Protein AF-A0A0R3SZ78-F1 (afdb_monomer_lite)

InterPro domains:
  IPR009348 Nitrogen permease regulator 2-like [PF06218] (15-70)
  IPR009348 Nitrogen permease regulator 2-like [PTHR12991] (2-163)

Structure (mmCIF, N/CA/C/O backbone):
data_AF-A0A0R3SZ78-F1
#
_entry.id   AF-A0A0R3SZ78-F1
#
loop_
_atom_site.group_PDB
_atom_site.id
_atom_site.type_symbol
_atom_site.label_atom_id
_atom_site.label_alt_id
_atom_site.label_comp_id
_atom_site.label_asym_id
_atom_site.label_entity_id
_atom_site.label_seq_id
_atom_site.pdbx_PDB_ins_code
_atom_site.Cartn_x
_atom_site.Cartn_y
_atom_site.Cartn_z
_atom_site.occupancy
_atom_site.B_iso_or_equiv
_atom_site.auth_seq_id
_atom_site.auth_comp_id
_atom_site.auth_asym_id
_atom_site.auth_atom_id
_atom_site.pdbx_PDB_model_num
ATOM 1 N N . MET A 1 1 ? -12.886 -4.868 1.479 1.00 63.88 1 MET A N 1
ATOM 2 C CA . MET A 1 1 ? -11.490 -4.681 1.045 1.00 63.88 1 MET A CA 1
ATOM 3 C C . MET A 1 1 ? -11.452 -3.363 0.303 1.00 63.88 1 MET A C 1
ATOM 5 O O . MET A 1 1 ? -12.389 -3.110 -0.442 1.00 63.88 1 MET A O 1
ATOM 9 N N . ILE A 1 2 ? -10.493 -2.496 0.608 1.00 70.00 2 ILE A N 1
ATOM 10 C CA . ILE A 1 2 ? -10.268 -1.265 -0.153 1.00 70.00 2 ILE A CA 1
ATOM 11 C C . ILE A 1 2 ? -8.983 -1.517 -0.926 1.00 70.00 2 ILE A C 1
ATOM 13 O O . ILE A 1 2 ? -7.948 -1.760 -0.311 1.00 70.00 2 ILE A O 1
ATOM 17 N N . ASP A 1 3 ? -9.072 -1.512 -2.245 1.00 78.12 3 ASP A N 1
ATOM 18 C CA . ASP A 1 3 ? -7.960 -1.695 -3.162 1.00 78.12 3 ASP A CA 1
ATOM 19 C C . ASP A 1 3 ? -7.851 -0.460 -4.063 1.00 78.12 3 ASP A C 1
ATOM 21 O O . ASP A 1 3 ? -8.842 0.050 -4.580 1.00 78.12 3 ASP A O 1
ATOM 25 N N . CYS A 1 4 ? -6.640 0.077 -4.176 1.00 83.50 4 CYS A N 1
ATOM 26 C CA . CYS A 1 4 ? -6.331 1.267 -4.959 1.00 83.50 4 CYS A CA 1
ATOM 27 C C . CYS A 1 4 ? -4.978 1.043 -5.631 1.00 83.50 4 CYS A C 1
ATOM 29 O O . CYS A 1 4 ? -4.050 0.554 -4.983 1.00 83.50 4 CYS A O 1
ATOM 31 N N . GLN A 1 5 ? -4.868 1.389 -6.910 1.00 86.25 5 GLN A N 1
ATOM 32 C CA . GLN A 1 5 ? -3.594 1.423 -7.622 1.00 86.25 5 GLN A CA 1
ATOM 33 C C . GLN A 1 5 ? -3.370 2.820 -8.184 1.00 86.25 5 GLN A C 1
ATOM 35 O O . GLN A 1 5 ? -4.317 3.494 -8.572 1.00 86.25 5 GLN A O 1
ATOM 40 N N . TYR A 1 6 ? -2.112 3.243 -8.222 1.00 86.94 6 TYR A N 1
ATOM 41 C CA . TYR A 1 6 ? -1.695 4.434 -8.943 1.00 86.94 6 TYR A CA 1
ATOM 42 C C . TYR A 1 6 ? -0.359 4.148 -9.647 1.00 86.94 6 TYR A C 1
ATOM 44 O O . TYR A 1 6 ? 0.542 3.601 -9.005 1.00 86.94 6 TYR A O 1
ATOM 52 N N . PRO A 1 7 ? -0.186 4.537 -10.922 1.00 85.69 7 PRO A N 1
ATOM 53 C CA . PRO A 1 7 ? -1.218 5.044 -11.830 1.00 85.69 7 PRO A CA 1
ATOM 54 C C . PRO A 1 7 ? -2.328 4.017 -12.093 1.00 85.69 7 PRO A C 1
ATOM 56 O O . PRO A 1 7 ? -2.106 2.807 -11.994 1.00 85.69 7 PRO A O 1
ATOM 59 N N . ASP A 1 8 ? -3.521 4.497 -12.441 1.00 80.81 8 ASP A N 1
ATOM 60 C CA . ASP A 1 8 ? -4.637 3.614 -12.776 1.00 80.81 8 ASP A CA 1
ATOM 61 C C . ASP A 1 8 ? -4.294 2.716 -13.971 1.00 80.81 8 ASP A C 1
ATOM 63 O O . ASP A 1 8 ? -3.760 3.165 -14.986 1.00 80.81 8 ASP A O 1
ATOM 67 N N . GLY A 1 9 ? -4.606 1.424 -13.850 1.00 82.25 9 GLY A N 1
ATOM 68 C CA . GLY A 1 9 ? -4.401 0.453 -14.924 1.00 82.25 9 GLY A CA 1
ATOM 69 C C . GLY A 1 9 ? -2.939 0.095 -15.205 1.00 82.25 9 GLY A C 1
ATOM 70 O O . GLY A 1 9 ? -2.675 -0.529 -16.232 1.00 82.25 9 GLY A O 1
ATOM 71 N N . PHE A 1 10 ? -1.993 0.442 -14.319 1.00 82.38 10 PHE A N 1
ATOM 72 C CA . PHE A 1 10 ? -0.598 0.001 -14.454 1.00 82.38 10 PHE A CA 1
ATOM 73 C C . PHE A 1 10 ? -0.495 -1.528 -14.545 1.00 82.38 10 PHE A C 1
ATOM 75 O O . PHE A 1 10 ? 0.252 -2.057 -15.373 1.00 82.38 10 PHE A O 1
ATOM 82 N N . ILE A 1 11 ? -1.298 -2.220 -13.730 1.00 82.69 11 ILE A N 1
ATOM 83 C CA . ILE A 1 11 ? -1.654 -3.624 -13.922 1.00 82.69 11 ILE A CA 1
ATOM 84 C C . ILE A 1 11 ? -3.140 -3.709 -14.291 1.00 82.69 11 ILE A C 1
ATOM 86 O O . ILE A 1 11 ? -3.970 -2.931 -13.809 1.00 82.69 11 ILE A O 1
ATOM 90 N N . SER A 1 12 ? -3.484 -4.684 -15.141 1.00 85.31 12 SER A N 1
ATOM 91 C CA . SER A 1 12 ? -4.874 -4.964 -15.506 1.00 85.31 12 SER A CA 1
ATOM 92 C C . SER A 1 12 ? -5.739 -5.191 -14.262 1.00 85.31 12 SER A C 1
ATOM 94 O O . SER A 1 12 ? -5.300 -5.772 -13.271 1.00 85.31 12 SER A O 1
ATOM 96 N N . THR A 1 13 ? -7.000 -4.762 -14.307 1.00 84.94 13 THR A N 1
ATOM 97 C CA . THR A 1 13 ? -7.929 -4.902 -13.172 1.00 84.94 13 THR A CA 1
ATOM 98 C C . THR A 1 13 ? -8.065 -6.351 -12.691 1.00 84.94 13 THR A C 1
ATOM 100 O O . THR A 1 13 ? -8.250 -6.588 -11.501 1.00 84.94 13 THR A O 1
ATOM 103 N N . GLU A 1 14 ? -7.963 -7.321 -13.600 1.00 86.75 14 GLU A N 1
ATOM 104 C CA . GLU A 1 14 ? -7.988 -8.749 -13.276 1.00 86.75 14 GLU A CA 1
ATOM 105 C C . GLU A 1 14 ? -6.756 -9.174 -12.468 1.00 86.75 14 GLU A C 1
ATOM 107 O O . GLU A 1 14 ? -6.897 -9.677 -11.352 1.00 86.75 14 GLU A O 1
ATOM 112 N N . ASN A 1 15 ? -5.553 -8.891 -12.975 1.00 85.31 15 ASN A N 1
ATOM 113 C CA . ASN A 1 15 ? -4.308 -9.224 -12.285 1.00 85.31 15 ASN A CA 1
ATOM 114 C C . ASN A 1 15 ? -4.202 -8.475 -10.951 1.00 85.31 15 ASN A C 1
ATOM 116 O O . ASN A 1 15 ? -3.792 -9.056 -9.952 1.00 85.31 15 ASN A O 1
ATOM 120 N N . PHE A 1 16 ? -4.635 -7.213 -10.898 1.00 84.25 16 PHE A N 1
ATOM 121 C CA . PHE A 1 16 ? -4.645 -6.420 -9.670 1.00 84.25 16 PHE A CA 1
ATOM 122 C C . PHE A 1 16 ? -5.524 -7.046 -8.578 1.00 84.25 16 PHE A C 1
ATOM 124 O O . PHE A 1 16 ? -5.126 -7.080 -7.415 1.00 84.25 16 PHE A O 1
ATOM 131 N N . LYS A 1 17 ? -6.687 -7.607 -8.937 1.00 83.94 17 LYS A N 1
ATOM 132 C CA . LYS A 1 17 ? -7.536 -8.346 -7.989 1.00 83.94 17 LYS A CA 1
ATOM 133 C C . LYS A 1 17 ? -6.864 -9.622 -7.484 1.00 83.94 17 LYS A C 1
ATOM 135 O O . LYS A 1 17 ? -6.911 -9.895 -6.290 1.00 83.94 17 LYS A O 1
ATOM 140 N N . LEU A 1 18 ? -6.227 -10.396 -8.363 1.00 84.12 18 LEU A N 1
ATOM 141 C CA . LEU A 1 18 ? -5.509 -11.615 -7.964 1.00 84.12 18 LEU A CA 1
ATOM 142 C C . LEU A 1 18 ? -4.363 -11.296 -6.997 1.00 84.12 18 LEU A C 1
ATOM 144 O O . LEU A 1 18 ? -4.225 -11.921 -5.946 1.00 84.12 18 LEU A O 1
ATOM 148 N N . ILE A 1 19 ? -3.593 -10.265 -7.334 1.00 80.88 19 ILE A N 1
ATOM 149 C CA . ILE A 1 19 ? -2.491 -9.742 -6.538 1.00 80.88 19 ILE A CA 1
ATOM 150 C C . ILE A 1 19 ? -3.002 -9.241 -5.175 1.00 80.88 19 ILE A C 1
ATOM 152 O O . ILE A 1 19 ? -2.503 -9.675 -4.141 1.00 80.88 19 ILE A O 1
ATOM 156 N N . SER A 1 20 ? -4.041 -8.402 -5.121 1.00 78.31 20 SER A N 1
ATOM 157 C CA . SER A 1 20 ? -4.551 -7.866 -3.847 1.00 78.31 20 SER A CA 1
ATOM 158 C C . SER A 1 20 ? -5.045 -8.954 -2.886 1.00 78.31 20 SER A C 1
ATOM 160 O O . SER A 1 20 ? -4.848 -8.838 -1.676 1.00 78.31 20 SER A O 1
ATOM 162 N N . HIS A 1 21 ? -5.592 -10.057 -3.405 1.00 75.12 21 HIS A N 1
ATOM 163 C CA . HIS A 1 21 ? -5.942 -11.228 -2.600 1.00 75.12 21 HIS A CA 1
ATOM 164 C C . HIS A 1 21 ? -4.728 -11.997 -2.058 1.00 75.12 21 HIS A C 1
ATOM 166 O O . HIS A 1 21 ? -4.816 -12.561 -0.969 1.00 75.12 21 HIS A O 1
ATOM 172 N N . ALA A 1 22 ? -3.611 -12.020 -2.787 1.00 70.38 22 ALA A N 1
ATOM 173 C CA . ALA A 1 22 ? -2.387 -12.708 -2.375 1.00 70.38 22 ALA A CA 1
ATOM 174 C C . ALA A 1 22 ? -1.560 -11.906 -1.353 1.00 70.38 22 ALA A C 1
ATOM 176 O O . ALA A 1 22 ? -0.889 -12.492 -0.505 1.00 70.38 22 ALA A O 1
ATOM 177 N N . ILE A 1 23 ? -1.604 -10.572 -1.429 1.00 69.75 23 ILE A N 1
ATOM 178 C CA . ILE A 1 23 ? -0.708 -9.688 -0.670 1.00 69.75 23 ILE A CA 1
ATOM 179 C C . ILE A 1 23 ? -1.269 -9.238 0.693 1.00 69.75 23 ILE A C 1
ATOM 181 O O . ILE A 1 23 ? -0.524 -8.689 1.508 1.00 69.75 23 ILE A O 1
ATOM 185 N N . ILE A 1 24 ? -2.561 -9.441 0.978 1.00 66.06 24 ILE A N 1
ATOM 186 C CA . ILE A 1 24 ? -3.093 -9.277 2.342 1.00 66.06 24 ILE A CA 1
ATOM 187 C C . ILE A 1 24 ? -2.722 -10.549 3.100 1.00 66.06 24 ILE A C 1
ATOM 189 O O . ILE A 1 24 ? -3.394 -11.573 2.947 1.00 66.06 24 ILE A O 1
ATOM 193 N N . PRO A 1 25 ? -1.627 -10.555 3.866 1.00 56.81 25 PRO A N 1
ATOM 194 C CA . PRO A 1 25 ? -1.046 -11.806 4.273 1.00 56.81 25 PRO A CA 1
ATOM 195 C C . PRO A 1 25 ? -1.799 -12.388 5.456 1.00 56.81 25 PRO A C 1
ATOM 197 O O . PRO A 1 25 ? -2.476 -11.705 6.230 1.00 56.81 25 PRO A O 1
ATOM 200 N N . ARG A 1 26 ? -1.579 -13.686 5.635 1.00 63.38 26 ARG A N 1
ATOM 201 C CA . ARG A 1 26 ? -1.803 -14.375 6.903 1.00 63.38 26 ARG A CA 1
ATOM 202 C C . ARG A 1 26 ? -1.009 -13.654 7.999 1.00 63.38 26 ARG A C 1
ATOM 204 O O . ARG A 1 26 ? 0.069 -13.133 7.726 1.00 63.38 26 ARG A O 1
ATOM 211 N N . ALA A 1 27 ? -1.514 -13.661 9.232 1.00 61.75 27 ALA A N 1
ATOM 212 C CA . ALA A 1 27 ? -0.899 -12.969 10.375 1.00 61.75 27 ALA A CA 1
ATOM 213 C C . ALA A 1 27 ? 0.593 -13.308 10.604 1.00 61.75 27 ALA A C 1
ATOM 215 O O . ALA A 1 27 ? 1.289 -12.573 11.284 1.00 61.75 27 ALA A O 1
ATOM 216 N N . GLU A 1 28 ? 1.086 -14.402 10.026 1.00 65.19 28 GLU A N 1
ATOM 217 C CA . GLU A 1 28 ? 2.474 -14.869 10.093 1.00 65.19 28 GLU A CA 1
ATOM 218 C C . GLU A 1 28 ? 3.470 -14.040 9.261 1.00 65.19 28 GLU A C 1
ATOM 220 O O . GLU A 1 28 ? 4.666 -14.099 9.523 1.00 65.19 28 GLU A O 1
ATOM 225 N N . LEU A 1 29 ? 3.010 -13.280 8.259 1.00 68.62 29 LEU A N 1
ATOM 226 C CA . LEU A 1 29 ? 3.879 -12.494 7.362 1.00 68.62 29 LEU A CA 1
ATOM 227 C C . LEU A 1 29 ? 3.820 -10.984 7.653 1.00 68.62 29 LEU A C 1
ATOM 229 O O . LEU A 1 29 ? 4.289 -10.171 6.856 1.00 68.62 29 LEU A O 1
ATOM 233 N N . THR A 1 30 ? 3.198 -10.588 8.763 1.00 75.00 30 THR A N 1
ATOM 234 C CA . THR A 1 30 ? 3.129 -9.183 9.180 1.00 75.00 30 THR A CA 1
ATOM 235 C C . THR A 1 30 ? 4.480 -8.730 9.727 1.00 75.00 30 THR A C 1
ATOM 237 O O . THR A 1 30 ? 5.221 -9.530 10.291 1.00 75.00 30 THR A O 1
ATOM 240 N N . ASP A 1 31 ? 4.803 -7.446 9.565 1.00 80.00 31 ASP A N 1
ATOM 241 C CA . ASP A 1 31 ? 6.065 -6.840 10.028 1.00 80.00 31 ASP A CA 1
ATOM 242 C C . ASP A 1 31 ? 7.353 -7.363 9.373 1.00 80.00 31 ASP A C 1
ATOM 244 O O . ASP A 1 31 ? 8.457 -7.097 9.855 1.00 80.00 31 ASP A O 1
ATOM 248 N N . GLN A 1 32 ? 7.234 -8.033 8.228 1.00 85.00 32 GLN A N 1
ATOM 249 C CA . GLN A 1 32 ? 8.356 -8.409 7.370 1.00 85.00 32 GLN A CA 1
ATOM 250 C C . GLN A 1 32 ? 8.125 -7.898 5.942 1.00 85.00 32 GLN A C 1
ATOM 252 O O . GLN A 1 32 ? 6.977 -7.833 5.497 1.00 85.00 32 GLN A O 1
ATOM 257 N N . PRO A 1 33 ? 9.185 -7.506 5.207 1.00 86.69 33 PRO A N 1
ATOM 258 C CA . PRO A 1 33 ? 9.037 -7.205 3.792 1.00 86.69 33 PRO A CA 1
ATOM 259 C C . PRO A 1 33 ? 8.640 -8.479 3.043 1.00 86.69 33 PRO A C 1
ATOM 261 O O . PRO A 1 33 ? 9.146 -9.565 3.326 1.00 86.69 33 PRO A O 1
ATOM 264 N N . ILE A 1 34 ? 7.741 -8.337 2.078 1.00 88.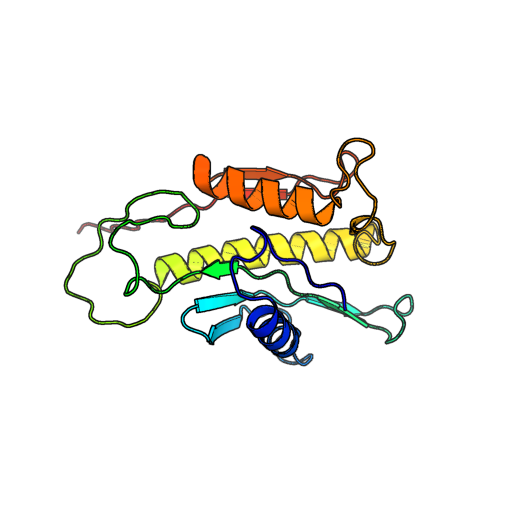12 34 ILE A N 1
ATOM 265 C CA . ILE A 1 34 ? 7.371 -9.414 1.162 1.00 88.12 34 ILE A CA 1
ATOM 266 C C . ILE A 1 34 ? 7.652 -8.966 -0.263 1.00 88.12 34 ILE A C 1
ATOM 268 O O . ILE A 1 34 ? 7.318 -7.845 -0.638 1.00 88.12 34 ILE A O 1
ATOM 272 N N . THR A 1 35 ? 8.239 -9.858 -1.053 1.00 86.19 35 THR A N 1
ATOM 273 C CA . THR A 1 35 ? 8.509 -9.630 -2.472 1.00 86.19 35 THR A CA 1
ATOM 274 C C . THR A 1 35 ? 7.965 -10.816 -3.254 1.00 86.19 35 THR A C 1
ATOM 276 O O . THR A 1 35 ? 8.370 -11.954 -3.027 1.00 86.19 35 THR A O 1
ATOM 279 N N . ILE A 1 36 ? 7.019 -10.554 -4.152 1.00 83.88 36 ILE A N 1
ATOM 280 C CA . ILE A 1 36 ? 6.335 -11.560 -4.969 1.00 83.88 36 ILE A CA 1
ATOM 281 C C . ILE A 1 36 ? 6.615 -11.247 -6.436 1.00 83.88 36 ILE A C 1
ATOM 283 O O . ILE A 1 36 ? 6.379 -10.126 -6.876 1.00 83.88 36 ILE A O 1
ATOM 287 N N . ALA A 1 37 ? 7.104 -12.224 -7.197 1.00 82.81 37 ALA A N 1
ATOM 288 C CA . ALA A 1 37 ? 7.299 -12.095 -8.638 1.00 82.81 37 ALA A CA 1
ATOM 289 C C . ALA A 1 37 ? 6.125 -12.761 -9.366 1.00 82.81 37 ALA A C 1
ATOM 291 O O . ALA A 1 37 ? 6.058 -13.984 -9.421 1.00 82.81 37 ALA A O 1
ATOM 292 N N . GLU A 1 38 ? 5.198 -11.969 -9.902 1.00 78.25 38 GLU A N 1
ATOM 293 C CA . GLU A 1 38 ? 3.980 -12.462 -10.553 1.00 78.25 38 GLU A CA 1
ATOM 294 C C . GLU A 1 38 ? 3.573 -11.580 -11.734 1.00 78.25 38 GLU A C 1
ATOM 296 O O . GLU A 1 38 ? 3.801 -10.371 -11.740 1.00 78.25 38 GLU A O 1
ATOM 301 N N . PHE A 1 39 ? 2.960 -12.183 -12.756 1.00 79.31 39 PHE A N 1
ATOM 302 C CA . PHE A 1 39 ? 2.492 -11.488 -13.969 1.00 79.31 39 PHE A CA 1
ATOM 303 C C . PHE A 1 39 ? 3.559 -10.613 -14.655 1.00 79.31 39 PHE A C 1
ATOM 305 O O . PHE A 1 39 ? 3.236 -9.568 -15.222 1.00 79.31 39 PHE A O 1
ATOM 312 N N . GLY A 1 40 ? 4.836 -10.997 -14.568 1.00 74.56 40 GLY A N 1
ATOM 313 C CA . GLY A 1 40 ? 5.943 -10.191 -15.089 1.00 74.56 40 GLY A CA 1
ATOM 314 C C . GLY A 1 40 ? 6.161 -8.880 -14.327 1.00 74.56 40 GLY A C 1
ATOM 315 O O . GLY A 1 40 ? 6.636 -7.916 -14.914 1.00 74.56 40 GLY A O 1
ATOM 316 N N . HIS A 1 41 ? 5.791 -8.828 -13.048 1.00 80.88 41 HIS A N 1
ATOM 317 C CA . HIS A 1 41 ? 6.016 -7.714 -12.132 1.00 80.88 41 HIS A CA 1
ATOM 318 C C . HIS A 1 41 ? 6.588 -8.242 -10.811 1.00 80.88 41 HIS A C 1
ATOM 320 O O . HIS A 1 41 ? 6.320 -9.374 -10.413 1.00 80.88 41 HIS A O 1
ATOM 326 N N . PHE A 1 42 ? 7.351 -7.413 -10.110 1.00 84.19 42 PHE A N 1
ATOM 327 C CA . PHE A 1 42 ? 7.690 -7.628 -8.711 1.00 84.19 42 PHE A CA 1
ATOM 328 C C . PHE A 1 42 ? 6.795 -6.749 -7.851 1.00 84.19 42 PHE A C 1
ATOM 330 O O . PHE A 1 42 ? 6.744 -5.531 -8.034 1.00 84.19 42 PHE A O 1
ATOM 337 N N . VAL A 1 43 ? 6.098 -7.371 -6.911 1.00 86.19 43 VAL A N 1
ATOM 338 C CA . VAL A 1 43 ? 5.269 -6.698 -5.924 1.00 86.19 43 VAL A CA 1
ATOM 339 C C . VAL A 1 43 ? 5.982 -6.733 -4.584 1.00 86.19 43 VAL A C 1
ATOM 341 O O . VAL A 1 43 ? 6.206 -7.806 -4.031 1.00 86.19 43 VAL A O 1
ATOM 344 N N . ILE A 1 44 ? 6.342 -5.557 -4.081 1.00 89.12 44 ILE A N 1
ATOM 345 C CA . ILE A 1 44 ? 7.104 -5.366 -2.849 1.00 89.12 44 ILE A CA 1
ATOM 346 C C . ILE A 1 44 ? 6.183 -4.703 -1.829 1.00 89.12 44 ILE A C 1
ATOM 348 O O . ILE A 1 44 ? 5.709 -3.591 -2.050 1.00 89.12 44 ILE A O 1
ATOM 352 N N . GLY A 1 45 ? 5.912 -5.386 -0.724 1.00 90.00 45 GLY A N 1
ATOM 353 C CA . GLY A 1 45 ? 4.986 -4.960 0.324 1.00 90.00 45 GLY A CA 1
ATOM 354 C C . GLY A 1 45 ? 5.625 -4.993 1.709 1.00 90.00 45 GLY A C 1
ATOM 355 O O . GLY A 1 45 ? 6.642 -5.650 1.924 1.00 90.00 45 GLY A O 1
ATOM 356 N N . PHE A 1 46 ? 4.999 -4.318 2.670 1.00 91.44 46 PHE A N 1
ATOM 357 C CA . PHE A 1 46 ? 5.344 -4.432 4.088 1.00 91.44 46 PHE A CA 1
ATOM 358 C C . PHE A 1 46 ? 4.043 -4.487 4.897 1.00 91.44 46 PHE A C 1
ATOM 360 O O . PHE A 1 46 ? 3.552 -3.456 5.359 1.00 91.44 46 PHE A O 1
ATOM 367 N N . PRO A 1 47 ? 3.434 -5.673 5.020 1.00 90.94 47 PRO A N 1
ATOM 368 C CA . PRO A 1 47 ? 2.100 -5.809 5.572 1.00 90.94 47 PRO A CA 1
ATOM 369 C C . PRO A 1 47 ? 2.032 -5.396 7.035 1.00 90.94 47 PRO A C 1
ATOM 371 O O . PRO A 1 47 ? 2.926 -5.708 7.827 1.00 90.94 47 PRO A O 1
ATOM 374 N N . GLN A 1 48 ? 0.942 -4.732 7.404 1.00 90.00 48 GLN A N 1
ATOM 375 C CA . GLN A 1 48 ? 0.708 -4.231 8.752 1.00 90.00 48 GLN A CA 1
ATOM 376 C C . GLN A 1 48 ? -0.531 -4.860 9.370 1.00 90.00 48 GLN A C 1
ATOM 378 O O . GLN A 1 48 ? -1.534 -5.129 8.699 1.00 90.00 48 GLN A O 1
ATOM 383 N N . ARG A 1 49 ? -0.432 -5.080 10.680 1.00 89.94 49 ARG A N 1
ATOM 384 C CA . ARG A 1 49 ? -1.484 -5.633 11.518 1.00 89.94 49 ARG A CA 1
ATOM 385 C C . ARG A 1 49 ? -1.605 -4.796 12.775 1.00 89.94 49 ARG A C 1
ATOM 387 O O . ARG A 1 49 ? -0.643 -4.674 13.520 1.00 89.94 49 ARG A O 1
ATOM 394 N N . ILE A 1 50 ? -2.801 -4.274 13.007 1.00 89.81 50 ILE A N 1
ATOM 395 C CA . ILE A 1 50 ? -3.126 -3.502 14.204 1.00 89.81 50 ILE A CA 1
ATOM 396 C C . ILE A 1 50 ? -4.235 -4.247 14.932 1.00 89.81 50 ILE A C 1
ATOM 398 O O . ILE A 1 50 ? -5.293 -4.505 14.354 1.00 89.81 50 ILE A O 1
ATOM 402 N N . GLU A 1 51 ? -3.992 -4.634 16.179 1.00 90.12 51 GLU A N 1
ATOM 403 C CA . GLU A 1 51 ? -5.002 -5.256 17.035 1.00 90.12 51 GLU A CA 1
ATOM 404 C C . GLU A 1 51 ? -5.814 -4.180 17.764 1.00 90.12 51 GLU A C 1
ATOM 406 O O . GLU A 1 51 ? -5.293 -3.134 18.139 1.00 90.12 51 GLU A O 1
ATOM 411 N N . GLY A 1 52 ? -7.111 -4.418 17.954 1.00 87.81 52 GLY A N 1
ATOM 412 C CA . GLY A 1 52 ? -7.976 -3.450 18.622 1.00 87.81 52 GLY A CA 1
ATOM 413 C C . GLY A 1 52 ? -9.447 -3.834 18.567 1.00 87.81 52 GLY A C 1
ATOM 414 O O . GLY A 1 52 ? -9.947 -4.259 17.526 1.00 87.81 52 GLY A O 1
ATOM 415 N N . THR A 1 53 ? -10.156 -3.681 19.685 1.00 88.19 53 THR A N 1
ATOM 416 C CA . THR A 1 53 ? -11.582 -4.034 19.816 1.00 88.19 53 THR A CA 1
ATOM 417 C C . THR A 1 53 ? -12.506 -3.127 19.002 1.00 88.19 53 THR A C 1
ATOM 419 O O . THR A 1 53 ? -13.655 -3.484 18.753 1.00 88.19 53 THR A O 1
ATOM 422 N N . GLN A 1 54 ? -12.007 -1.977 18.540 1.00 85.88 54 GLN A N 1
ATOM 423 C CA . GLN A 1 54 ? -12.706 -1.078 17.624 1.00 85.88 54 GLN A CA 1
ATOM 424 C C . GLN A 1 54 ? -12.889 -1.670 16.216 1.00 85.88 54 GLN A C 1
ATOM 426 O O . GLN A 1 54 ? -13.737 -1.207 15.453 1.00 85.88 54 GLN A O 1
ATOM 431 N N . TYR A 1 55 ? -12.117 -2.698 15.849 1.00 85.06 55 TYR A N 1
ATOM 432 C CA . TYR A 1 55 ? -12.197 -3.328 14.534 1.00 85.06 55 TYR A CA 1
ATOM 433 C C . TYR A 1 55 ? -13.159 -4.519 14.543 1.00 85.06 55 TYR A C 1
ATOM 435 O O . TYR A 1 55 ? -13.145 -5.340 15.454 1.00 85.06 55 TYR A O 1
ATOM 443 N N . SER A 1 56 ? -13.928 -4.697 13.462 1.00 78.62 56 SER A N 1
ATOM 444 C CA . SER A 1 56 ? -14.929 -5.780 13.328 1.00 78.62 56 SER A CA 1
ATOM 445 C C . SER A 1 56 ? -14.406 -7.210 13.561 1.00 78.62 56 SER A C 1
ATOM 447 O O . SER A 1 56 ? -15.188 -8.109 13.859 1.00 78.62 56 SER A O 1
ATOM 449 N N . ARG A 1 57 ? -13.095 -7.434 13.416 1.00 82.69 57 ARG A N 1
ATOM 450 C CA . ARG A 1 57 ? -12.415 -8.721 13.657 1.00 82.69 57 ARG A CA 1
ATOM 451 C C . ARG A 1 57 ? -11.372 -8.642 14.774 1.00 82.69 57 ARG A C 1
ATOM 453 O O . ARG A 1 57 ? -10.449 -9.446 14.796 1.00 82.69 57 ARG A O 1
ATOM 460 N N . ASN A 1 58 ? -11.464 -7.633 15.639 1.00 87.56 58 ASN A N 1
ATOM 461 C CA . ASN A 1 58 ? -10.440 -7.250 16.616 1.00 87.56 58 ASN A CA 1
ATOM 462 C C . ASN A 1 58 ? -9.056 -6.959 16.005 1.00 87.56 58 ASN A C 1
ATOM 464 O O . ASN A 1 58 ? -8.039 -6.936 16.696 1.00 87.56 58 ASN A O 1
ATOM 468 N N . THR A 1 59 ? -8.982 -6.809 14.684 1.00 87.81 59 THR A N 1
ATOM 469 C CA . THR A 1 59 ? -7.743 -6.599 13.947 1.00 87.81 59 THR A CA 1
ATOM 470 C C . THR A 1 59 ? -8.043 -5.867 12.644 1.00 87.81 59 THR A C 1
ATOM 472 O O . THR A 1 59 ? -8.996 -6.213 11.937 1.00 87.81 59 THR A O 1
ATOM 475 N N . LEU A 1 60 ? -7.195 -4.902 12.308 1.00 88.00 60 LEU A N 1
ATOM 476 C CA . LEU A 1 60 ? -7.089 -4.297 10.990 1.00 88.00 60 LEU A CA 1
ATOM 477 C C . LEU A 1 60 ? -5.830 -4.824 10.290 1.00 88.00 60 LEU A C 1
ATOM 479 O O . LEU A 1 60 ? -4.741 -4.813 10.861 1.00 88.00 60 LEU A O 1
ATOM 483 N N . LEU A 1 61 ? -5.993 -5.284 9.049 1.00 87.81 61 LEU A N 1
ATOM 484 C CA . LEU A 1 61 ? -4.908 -5.729 8.174 1.00 87.81 61 LEU A CA 1
ATOM 485 C C . LEU A 1 61 ? -4.883 -4.842 6.934 1.00 87.81 61 LEU A C 1
ATOM 487 O O . LEU A 1 61 ? -5.918 -4.666 6.286 1.00 87.81 61 LEU A O 1
ATOM 491 N N . PHE A 1 62 ? -3.712 -4.322 6.584 1.00 88.44 62 PHE A N 1
ATOM 492 C CA . PHE A 1 62 ? -3.518 -3.569 5.349 1.00 88.44 62 PHE A CA 1
ATOM 493 C C . PHE A 1 62 ? -2.095 -3.744 4.820 1.00 88.44 62 PHE A C 1
ATOM 495 O O . PHE A 1 62 ? -1.190 -4.169 5.539 1.00 88.44 62 PHE A O 1
ATOM 502 N N . ASN A 1 63 ? -1.904 -3.431 3.540 1.00 90.06 63 ASN A N 1
ATOM 503 C CA . ASN A 1 63 ? -0.590 -3.449 2.918 1.00 90.06 63 ASN A CA 1
ATOM 504 C C . ASN A 1 63 ? -0.550 -2.487 1.727 1.00 90.06 63 ASN A C 1
ATOM 506 O O . ASN A 1 63 ? -1.299 -2.658 0.765 1.00 90.06 63 ASN A O 1
ATOM 510 N N . LEU A 1 64 ? 0.329 -1.491 1.790 1.00 91.56 64 LEU A N 1
ATOM 511 C CA . LEU A 1 64 ? 0.698 -0.667 0.645 1.00 91.56 64 LEU A CA 1
ATOM 512 C C . LEU A 1 64 ? 1.904 -1.300 -0.039 1.00 91.56 64 LEU A C 1
ATOM 514 O O . LEU A 1 64 ? 2.898 -1.603 0.618 1.00 91.56 64 LEU A O 1
ATOM 518 N N . CYS A 1 65 ? 1.825 -1.476 -1.356 1.00 90.81 65 CYS A N 1
ATOM 519 C CA . CYS A 1 65 ? 2.858 -2.163 -2.121 1.00 90.81 65 CYS A CA 1
ATOM 520 C C . CYS A 1 65 ? 3.384 -1.304 -3.265 1.00 90.81 65 CYS A C 1
ATOM 522 O O . CYS A 1 65 ? 2.637 -0.544 -3.880 1.00 90.81 65 CYS A O 1
ATOM 524 N N . PHE A 1 66 ? 4.660 -1.486 -3.583 1.00 90.12 66 PHE A N 1
ATOM 525 C CA . PHE A 1 66 ? 5.248 -1.037 -4.835 1.00 90.12 66 PHE A CA 1
ATOM 526 C C . PHE A 1 66 ? 5.191 -2.159 -5.854 1.00 90.12 66 PHE A C 1
ATOM 528 O O . PHE A 1 66 ? 5.431 -3.321 -5.535 1.00 90.12 66 PHE A O 1
ATOM 535 N N . ILE A 1 67 ? 4.875 -1.796 -7.090 1.00 86.12 67 ILE A N 1
ATOM 536 C CA . ILE A 1 67 ? 4.803 -2.728 -8.205 1.00 86.12 67 ILE A CA 1
ATOM 537 C C . ILE A 1 67 ? 5.787 -2.244 -9.256 1.00 86.12 67 ILE A C 1
ATOM 539 O O . ILE A 1 67 ? 5.661 -1.136 -9.774 1.00 86.12 67 ILE A O 1
ATOM 543 N N . VAL A 1 68 ? 6.771 -3.081 -9.562 1.00 81.56 68 VAL A N 1
ATOM 544 C CA . VAL A 1 68 ? 7.875 -2.735 -10.457 1.00 81.56 68 VAL A CA 1
ATOM 545 C C . VAL A 1 68 ? 8.027 -3.789 -11.546 1.00 81.56 68 VAL A C 1
ATOM 547 O O . VAL A 1 68 ? 7.726 -4.962 -11.337 1.00 81.56 68 VAL A O 1
ATOM 550 N N . ARG A 1 69 ? 8.458 -3.383 -12.742 1.00 75.06 69 ARG A N 1
ATOM 551 C CA . ARG A 1 69 ? 8.692 -4.315 -13.855 1.00 75.06 69 ARG A CA 1
ATOM 552 C C . ARG A 1 69 ? 10.120 -4.873 -13.798 1.00 75.06 69 ARG A C 1
ATOM 554 O O . ARG A 1 69 ? 11.034 -4.119 -13.469 1.00 75.06 69 ARG A O 1
ATOM 561 N N . PRO A 1 70 ? 10.336 -6.158 -14.136 1.00 64.69 70 PRO A N 1
ATOM 562 C CA . PRO A 1 70 ? 11.657 -6.712 -14.385 1.00 64.69 70 PRO A CA 1
ATOM 563 C C . PRO A 1 70 ? 12.337 -5.992 -15.551 1.00 64.69 70 PRO A C 1
ATOM 565 O O . PRO A 1 70 ? 11.709 -5.712 -16.576 1.00 64.69 70 PRO A O 1
ATOM 568 N N . TRP A 1 71 ? 13.645 -5.789 -15.415 1.00 57.22 71 TRP A N 1
ATOM 569 C CA . TRP A 1 71 ? 14.520 -5.148 -16.401 1.00 57.22 71 TRP A CA 1
ATOM 570 C C . TRP A 1 71 ? 14.392 -5.707 -17.830 1.00 57.22 71 TRP A C 1
ATOM 572 O O . TRP A 1 71 ? 14.440 -4.952 -18.794 1.00 57.22 71 TRP A O 1
ATOM 582 N N . ALA A 1 72 ? 14.137 -7.011 -17.986 1.00 52.28 72 ALA A N 1
ATOM 583 C CA . ALA A 1 72 ? 14.121 -7.702 -19.282 1.00 52.28 72 ALA A CA 1
ATOM 584 C C . ALA A 1 72 ? 13.040 -7.233 -20.287 1.00 52.28 72 ALA A C 1
ATOM 586 O O . ALA A 1 72 ? 12.960 -7.773 -21.387 1.00 52.28 72 ALA A O 1
ATOM 587 N N . SER A 1 73 ? 12.195 -6.261 -19.929 1.00 49.00 73 SER A N 1
ATOM 588 C CA . SER A 1 73 ? 11.035 -5.838 -20.724 1.00 49.00 73 SER A CA 1
ATOM 589 C C . SER A 1 73 ? 11.080 -4.397 -21.261 1.00 49.00 73 SER A C 1
ATOM 591 O O . SER A 1 73 ? 10.146 -4.006 -21.960 1.00 49.00 73 SER A O 1
ATOM 593 N N . LEU A 1 74 ? 12.136 -3.605 -21.007 1.00 46.22 74 LEU A N 1
ATOM 594 C CA . LEU A 1 74 ? 12.211 -2.205 -21.461 1.00 46.22 74 LEU A CA 1
ATOM 595 C C . LEU A 1 74 ? 13.611 -1.810 -21.966 1.00 46.22 74 LEU A C 1
ATOM 597 O O . LEU A 1 74 ? 14.594 -1.909 -21.248 1.00 46.22 74 LEU A O 1
ATOM 601 N N . HIS A 1 75 ? 13.681 -1.278 -23.190 1.00 47.00 75 HIS A N 1
ATOM 602 C CA . HIS A 1 75 ? 14.856 -0.584 -23.745 1.00 47.00 75 HIS A CA 1
ATOM 603 C C . HIS A 1 75 ? 14.978 0.886 -23.277 1.00 47.00 75 HIS A C 1
ATOM 605 O O . HIS A 1 75 ? 15.760 1.645 -23.843 1.00 47.00 75 HIS A O 1
ATOM 611 N N . GLN A 1 76 ? 14.182 1.317 -22.293 1.00 47.50 76 GLN A N 1
ATOM 612 C CA . GLN A 1 76 ? 14.153 2.685 -21.762 1.00 47.50 76 GLN A CA 1
ATOM 613 C C . GLN A 1 76 ? 13.896 2.619 -20.254 1.00 47.50 76 GLN A C 1
ATOM 615 O O . GLN A 1 76 ? 12.880 2.063 -19.822 1.00 47.50 76 GLN A O 1
ATOM 620 N N . ASN A 1 77 ? 14.832 3.122 -19.451 1.00 47.72 77 ASN A N 1
ATOM 621 C CA . ASN A 1 77 ? 14.858 2.864 -18.018 1.00 47.72 77 ASN A CA 1
ATOM 622 C C . ASN A 1 77 ? 14.057 3.939 -17.290 1.00 47.72 77 ASN A C 1
ATOM 624 O O . ASN A 1 77 ? 14.438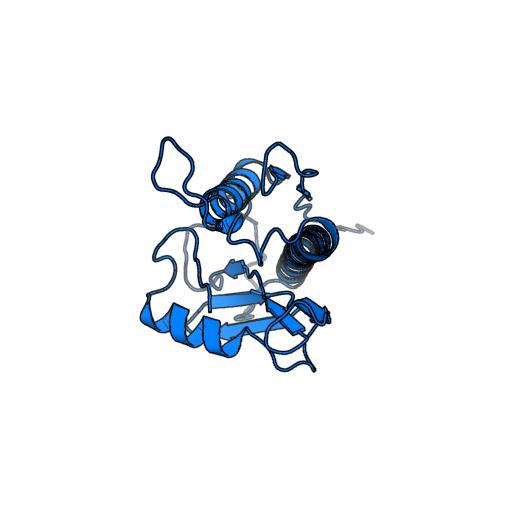 5.101 -17.239 1.00 47.72 77 ASN A O 1
ATOM 628 N N . TYR A 1 78 ? 12.935 3.545 -16.696 1.00 49.88 78 TYR A N 1
ATOM 629 C CA . TYR A 1 78 ? 12.161 4.441 -15.845 1.00 49.88 78 TYR A CA 1
ATOM 630 C C . TYR A 1 78 ? 11.879 3.749 -14.514 1.00 49.88 78 TYR A C 1
ATOM 632 O O . TYR A 1 78 ? 10.794 3.196 -14.298 1.00 49.88 78 TYR A O 1
ATOM 640 N N . ASP A 1 79 ? 12.855 3.781 -13.610 1.00 57.97 79 ASP A N 1
ATOM 641 C CA . ASP A 1 79 ? 12.688 3.370 -12.216 1.00 57.97 79 ASP A CA 1
ATOM 642 C C . ASP A 1 79 ? 11.876 4.412 -11.411 1.00 57.97 79 ASP A C 1
ATOM 644 O O . ASP A 1 79 ? 11.457 5.447 -11.938 1.00 57.97 79 ASP A O 1
ATOM 648 N N . LEU A 1 80 ? 11.642 4.153 -10.118 1.00 54.03 80 LEU A N 1
ATOM 649 C CA . LEU A 1 80 ? 10.966 5.097 -9.218 1.00 54.03 80 LEU A CA 1
ATOM 650 C C . LEU A 1 80 ? 11.665 6.451 -9.057 1.00 54.03 80 LEU A C 1
ATOM 652 O O . LEU A 1 80 ? 11.071 7.280 -8.392 1.00 54.03 80 LEU A O 1
ATOM 656 N N . THR A 1 81 ? 12.848 6.687 -9.630 1.00 52.44 81 THR A N 1
ATOM 657 C CA . THR A 1 81 ? 13.549 7.985 -9.638 1.00 52.44 81 THR A CA 1
ATOM 658 C C . THR A 1 81 ? 13.705 8.584 -11.037 1.00 52.44 81 THR A C 1
ATOM 660 O O . THR A 1 81 ? 14.348 9.618 -11.204 1.00 52.44 81 THR A O 1
ATOM 663 N N . GLY A 1 82 ? 13.129 7.933 -12.055 1.00 52.22 82 GLY A N 1
ATOM 664 C CA . GLY A 1 82 ? 13.251 8.352 -13.449 1.00 52.22 82 GLY A CA 1
ATOM 665 C C . GLY A 1 82 ? 14.691 8.351 -13.972 1.00 52.22 82 GLY A C 1
ATOM 666 O O . GLY A 1 82 ? 14.934 8.940 -15.021 1.00 52.22 82 GLY A O 1
ATOM 667 N N . GLN A 1 83 ? 15.635 7.734 -13.252 1.00 48.69 83 GLN A N 1
ATOM 668 C CA . GLN A 1 83 ? 17.050 7.726 -13.606 1.00 48.69 83 GLN A CA 1
ATOM 669 C C . GLN A 1 83 ? 17.407 6.461 -14.392 1.00 48.69 83 GLN A C 1
ATOM 671 O O . GLN A 1 83 ? 17.029 5.342 -14.030 1.00 48.69 83 GLN A O 1
ATOM 676 N N . ASP A 1 84 ? 18.199 6.648 -15.449 1.00 46.41 84 ASP A N 1
ATOM 677 C CA . ASP A 1 84 ? 18.893 5.572 -16.145 1.00 46.41 84 ASP A CA 1
ATOM 678 C C . ASP A 1 84 ? 20.072 5.095 -15.282 1.00 46.41 84 ASP A C 1
ATOM 680 O O . ASP A 1 84 ? 21.095 5.773 -15.175 1.00 46.41 84 ASP A O 1
ATOM 684 N N . PHE A 1 85 ? 19.950 3.922 -14.658 1.00 47.69 85 PHE A N 1
ATOM 685 C CA . PHE A 1 85 ? 21.093 3.285 -14.005 1.00 47.69 85 PHE A CA 1
ATOM 686 C C . PHE A 1 85 ? 21.962 2.577 -15.050 1.00 47.69 85 PHE A C 1
ATOM 688 O O . PHE A 1 85 ? 21.449 1.727 -15.784 1.00 47.69 85 PHE A O 1
ATOM 695 N N . PRO A 1 86 ? 23.276 2.856 -15.109 1.00 40.22 86 PRO A N 1
ATOM 696 C CA . PRO A 1 86 ? 24.192 2.019 -15.861 1.00 40.22 86 PRO A CA 1
ATOM 697 C C . PRO A 1 86 ? 24.339 0.694 -15.106 1.00 40.22 86 PRO A C 1
ATOM 699 O O . PRO A 1 86 ? 24.951 0.636 -14.041 1.00 40.22 86 PRO A O 1
ATOM 702 N N . LEU A 1 87 ? 23.729 -0.364 -15.634 1.00 45.69 87 LEU A N 1
ATOM 703 C CA . LEU A 1 87 ? 23.911 -1.722 -15.133 1.00 45.69 87 LEU A CA 1
ATOM 704 C C . LEU A 1 87 ? 24.987 -2.425 -15.961 1.00 45.69 87 LEU A C 1
ATOM 706 O O . LEU A 1 87 ? 24.948 -2.391 -17.193 1.00 45.69 87 LEU A O 1
ATOM 710 N N . ASP A 1 88 ? 25.923 -3.076 -15.270 1.00 42.56 88 ASP A N 1
ATOM 711 C CA . ASP A 1 88 ? 26.862 -4.019 -15.873 1.00 42.56 88 ASP A CA 1
ATOM 712 C C . ASP A 1 88 ? 26.069 -5.102 -16.619 1.00 42.56 88 ASP A C 1
ATOM 714 O O . ASP A 1 88 ? 25.282 -5.855 -16.037 1.00 42.56 88 ASP A O 1
ATOM 718 N N . VAL A 1 89 ? 26.282 -5.153 -17.933 1.00 48.44 89 VAL A N 1
ATOM 719 C CA . VAL A 1 89 ? 25.578 -5.991 -18.920 1.00 48.44 89 VAL A CA 1
ATOM 720 C C . VAL A 1 89 ? 25.722 -7.501 -18.643 1.00 48.44 89 VAL A C 1
ATOM 722 O O . VAL A 1 89 ? 24.983 -8.305 -19.208 1.00 48.44 89 VAL A O 1
ATOM 725 N N . ASP A 1 90 ? 26.602 -7.899 -17.723 1.00 47.97 90 ASP A N 1
ATOM 726 C CA . ASP A 1 90 ? 26.997 -9.296 -17.517 1.00 47.97 90 ASP A CA 1
ATOM 727 C C . ASP A 1 90 ? 26.167 -10.093 -16.496 1.00 47.97 90 ASP A C 1
ATOM 729 O O . ASP A 1 90 ? 26.375 -11.300 -16.34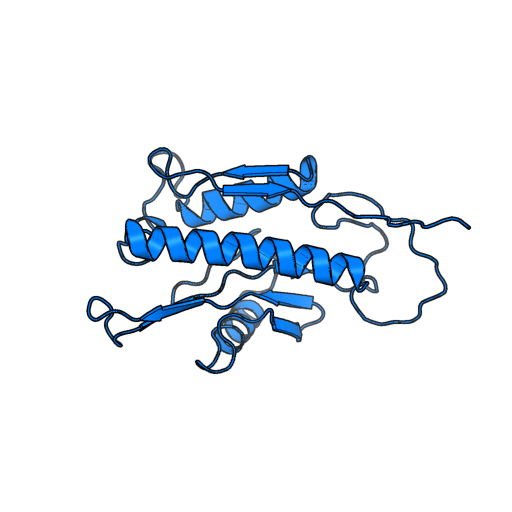6 1.00 47.97 90 ASP A O 1
ATOM 733 N N . THR A 1 91 ? 25.173 -9.498 -15.827 1.00 45.34 91 THR A N 1
ATOM 734 C CA . THR A 1 91 ? 24.351 -10.249 -14.855 1.00 45.34 91 THR A CA 1
ATOM 735 C C . THR A 1 91 ? 23.016 -10.692 -15.448 1.00 45.34 91 THR A C 1
ATOM 737 O O . THR A 1 91 ? 22.000 -10.009 -15.371 1.00 45.34 91 THR A O 1
ATOM 740 N N . SER A 1 92 ? 23.023 -11.904 -16.002 1.00 45.03 92 SER A N 1
ATOM 741 C CA . SER A 1 92 ? 21.885 -12.694 -16.510 1.00 45.03 92 SER A CA 1
ATOM 742 C C . SER A 1 92 ? 20.806 -13.061 -15.468 1.00 45.03 92 SER A C 1
ATOM 744 O O . SER A 1 92 ? 20.088 -14.053 -15.608 1.00 45.03 92 SER A O 1
ATOM 746 N N . THR A 1 93 ? 20.662 -12.289 -14.393 1.00 47.38 93 THR A N 1
ATOM 747 C CA . THR A 1 93 ? 19.676 -12.556 -13.349 1.00 47.38 93 THR A CA 1
ATOM 748 C C . THR A 1 93 ? 18.338 -11.931 -13.728 1.00 47.38 93 THR A C 1
ATOM 750 O O . THR A 1 93 ? 18.207 -10.712 -13.753 1.00 47.38 93 THR A O 1
ATOM 753 N N . ASN A 1 94 ? 17.320 -12.766 -13.953 1.00 55.81 94 ASN A N 1
ATOM 754 C CA . ASN A 1 94 ? 15.911 -12.394 -14.170 1.00 55.81 94 ASN A CA 1
ATOM 755 C C . ASN A 1 94 ? 15.240 -11.720 -12.938 1.00 55.81 94 ASN A C 1
ATOM 757 O O . ASN A 1 94 ? 14.040 -11.876 -12.722 1.00 55.81 94 ASN A O 1
ATOM 761 N N . GLY A 1 95 ? 16.006 -11.024 -12.093 1.00 61.50 95 GLY A N 1
ATOM 762 C CA . GLY A 1 95 ? 15.613 -10.492 -10.787 1.00 61.50 95 GLY A CA 1
ATOM 763 C C . GLY A 1 95 ? 15.761 -8.974 -10.681 1.00 61.50 95 GLY A C 1
ATOM 764 O O . GLY A 1 95 ? 16.377 -8.333 -11.530 1.00 61.50 95 GLY A O 1
ATOM 765 N N . LEU A 1 96 ? 15.216 -8.394 -9.609 1.00 67.12 96 LEU A N 1
ATOM 766 C CA . LEU A 1 96 ? 15.574 -7.037 -9.189 1.00 67.12 96 LEU A CA 1
ATOM 767 C C . LEU A 1 96 ? 17.002 -7.026 -8.637 1.00 67.12 96 LEU A C 1
ATOM 769 O O . LEU A 1 96 ? 17.401 -7.945 -7.921 1.00 67.12 96 LEU A O 1
ATOM 773 N N . GLN A 1 97 ? 17.762 -5.968 -8.920 1.00 73.12 97 GLN A N 1
ATOM 774 C CA . GLN A 1 97 ? 19.075 -5.778 -8.307 1.00 73.12 97 GLN A CA 1
ATOM 775 C C . GLN A 1 97 ? 18.928 -5.713 -6.769 1.00 73.12 97 GLN A C 1
ATOM 777 O O . GLN A 1 97 ? 18.072 -4.968 -6.286 1.00 73.12 97 GLN A O 1
ATOM 782 N N . PRO A 1 98 ? 19.763 -6.414 -5.975 1.00 76.50 98 PRO A N 1
ATOM 783 C CA . PRO A 1 98 ? 19.603 -6.478 -4.517 1.00 76.50 98 PRO A CA 1
ATOM 784 C C . PRO A 1 98 ? 19.583 -5.115 -3.811 1.00 76.50 98 PRO A C 1
ATOM 786 O O . PRO A 1 98 ? 18.822 -4.913 -2.863 1.00 76.50 98 PRO A O 1
ATOM 789 N N . ALA A 1 99 ? 20.386 -4.158 -4.287 1.00 74.69 99 ALA A N 1
ATOM 790 C CA . ALA A 1 99 ? 20.408 -2.795 -3.755 1.00 74.69 99 ALA A CA 1
ATOM 791 C C . ALA A 1 99 ? 19.079 -2.061 -4.008 1.00 74.69 99 ALA A C 1
ATOM 793 O O . ALA A 1 99 ? 18.538 -1.423 -3.105 1.00 74.69 99 ALA A O 1
ATOM 794 N N . LEU A 1 100 ? 18.523 -2.212 -5.214 1.00 77.12 100 LEU A N 1
ATOM 795 C CA . LEU A 1 100 ? 17.246 -1.622 -5.611 1.00 77.12 100 LEU A CA 1
ATOM 796 C C . LEU A 1 100 ? 16.082 -2.238 -4.829 1.00 77.12 100 LEU A C 1
ATOM 798 O O . LEU A 1 100 ? 15.238 -1.520 -4.298 1.00 77.12 100 LEU A O 1
ATOM 802 N N . GLN A 1 101 ? 16.074 -3.566 -4.702 1.00 81.56 101 GLN A N 1
ATOM 803 C CA . GLN A 1 101 ? 15.088 -4.275 -3.893 1.00 81.56 101 GLN A CA 1
ATOM 804 C C . GLN A 1 101 ? 15.130 -3.795 -2.437 1.00 81.56 101 GLN A C 1
ATOM 806 O O . GLN A 1 101 ? 14.093 -3.438 -1.885 1.00 81.56 101 GLN A O 1
ATOM 811 N N . SER A 1 102 ? 16.323 -3.708 -1.839 1.00 84.50 102 SER A N 1
ATOM 812 C CA . SER A 1 102 ? 16.488 -3.241 -0.456 1.00 84.50 102 SER A CA 1
ATOM 813 C C . SER A 1 102 ? 15.983 -1.808 -0.267 1.00 84.50 102 SER A C 1
ATOM 815 O O . SER A 1 102 ? 15.326 -1.510 0.733 1.00 84.50 102 SER A O 1
ATOM 817 N N . ALA A 1 103 ? 16.250 -0.920 -1.231 1.00 84.31 103 ALA A N 1
ATOM 818 C CA . ALA A 1 103 ? 15.746 0.449 -1.209 1.00 84.31 103 ALA A CA 1
ATOM 819 C C . ALA A 1 103 ? 14.210 0.479 -1.238 1.00 84.31 103 ALA A C 1
ATOM 821 O O . ALA A 1 103 ? 13.594 1.125 -0.391 1.00 84.31 103 ALA A O 1
ATOM 822 N N . TYR A 1 104 ? 13.581 -0.279 -2.140 1.00 86.62 104 TYR A N 1
ATOM 823 C CA . TYR A 1 104 ? 12.121 -0.362 -2.225 1.00 86.62 104 TYR A CA 1
ATOM 824 C C . TYR A 1 104 ? 11.492 -0.970 -0.972 1.00 86.62 104 TYR A C 1
ATOM 826 O O . TYR A 1 104 ? 10.515 -0.426 -0.463 1.00 86.62 104 TYR A O 1
ATOM 834 N N . GLU A 1 105 ? 12.073 -2.030 -0.413 1.00 89.19 105 GLU A N 1
ATOM 835 C CA . GLU A 1 105 ? 11.611 -2.614 0.847 1.00 89.19 105 GLU A CA 1
ATOM 836 C C . GLU A 1 105 ? 11.689 -1.611 2.008 1.00 89.19 105 GLU A C 1
ATOM 838 O O . GLU A 1 105 ? 10.757 -1.518 2.809 1.00 89.19 105 GLU A O 1
ATOM 843 N N . LEU A 1 106 ? 12.767 -0.821 2.101 1.00 89.19 106 LEU A N 1
ATOM 844 C CA . LEU A 1 106 ? 12.912 0.234 3.111 1.00 89.19 106 LEU A CA 1
ATOM 845 C C . LEU A 1 106 ? 11.870 1.344 2.941 1.00 89.19 106 LEU A C 1
ATOM 847 O O . LEU A 1 106 ? 11.250 1.756 3.926 1.00 89.19 106 LEU A O 1
ATOM 851 N N . THR A 1 107 ? 11.648 1.806 1.711 1.00 90.00 107 THR A N 1
ATOM 852 C CA . THR A 1 107 ? 10.661 2.848 1.411 1.00 90.00 107 THR A CA 1
ATOM 853 C C . THR A 1 107 ? 9.247 2.370 1.720 1.00 90.00 107 THR A C 1
ATOM 855 O O . THR A 1 107 ? 8.520 3.038 2.457 1.00 90.00 107 THR A O 1
ATOM 858 N N . VAL A 1 108 ? 8.872 1.184 1.236 1.00 90.88 108 VAL A N 1
ATOM 859 C CA . VAL A 1 108 ? 7.553 0.588 1.478 1.00 90.88 108 VAL A CA 1
ATOM 860 C C . VAL A 1 108 ? 7.334 0.333 2.968 1.00 90.88 108 VAL A C 1
ATOM 862 O O . VAL A 1 108 ? 6.261 0.649 3.485 1.00 90.88 108 VAL A O 1
ATOM 865 N N . ARG A 1 109 ? 8.349 -0.153 3.697 1.00 92.88 109 ARG A N 1
ATOM 866 C CA . ARG A 1 109 ? 8.298 -0.298 5.160 1.00 92.88 109 ARG A CA 1
ATOM 867 C C . ARG A 1 109 ? 7.990 1.027 5.845 1.00 92.88 109 ARG A C 1
ATOM 869 O O . ARG A 1 109 ? 7.113 1.078 6.704 1.00 92.88 109 ARG A O 1
ATOM 876 N N . LYS A 1 110 ? 8.692 2.099 5.466 1.00 92.62 110 LYS A N 1
ATOM 877 C CA . LYS A 1 110 ? 8.509 3.425 6.067 1.00 92.62 110 LYS A CA 1
ATOM 878 C C . LYS A 1 110 ? 7.099 3.966 5.827 1.00 92.62 110 LYS A C 1
ATOM 880 O O . LYS A 1 110 ? 6.480 4.453 6.769 1.00 92.62 110 LYS A O 1
ATOM 885 N N . ILE A 1 111 ? 6.577 3.827 4.606 1.00 92.75 111 ILE A N 1
ATOM 886 C CA . ILE A 1 111 ? 5.206 4.238 4.269 1.00 92.75 111 ILE A CA 1
ATOM 887 C C . ILE A 1 111 ? 4.188 3.439 5.091 1.00 92.75 111 ILE A C 1
ATOM 889 O O . ILE A 1 111 ? 3.316 4.023 5.727 1.00 92.75 111 ILE A O 1
ATOM 893 N N . ASN A 1 112 ? 4.307 2.110 5.118 1.00 93.06 112 ASN A N 1
ATOM 894 C CA . ASN A 1 112 ? 3.364 1.253 5.836 1.00 93.06 112 ASN A CA 1
ATOM 895 C C . ASN A 1 112 ? 3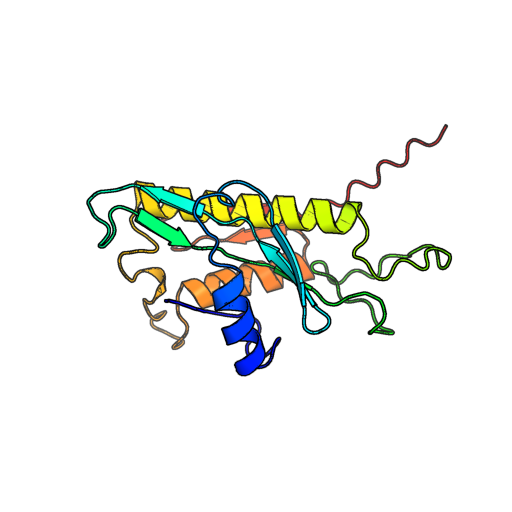.370 1.520 7.348 1.00 93.06 112 ASN A C 1
ATOM 897 O O . ASN A 1 112 ? 2.304 1.617 7.949 1.00 93.06 112 ASN A O 1
ATOM 901 N N . ARG A 1 113 ? 4.547 1.719 7.954 1.00 93.56 113 ARG A N 1
ATOM 902 C CA . ARG A 1 113 ? 4.669 2.082 9.375 1.00 93.56 113 ARG A CA 1
ATOM 903 C C . ARG A 1 113 ? 4.068 3.447 9.688 1.00 93.56 113 ARG A C 1
ATOM 905 O O . ARG A 1 113 ? 3.423 3.602 10.718 1.00 93.56 113 ARG A O 1
ATOM 912 N N . TYR A 1 114 ? 4.242 4.415 8.793 1.00 93.88 114 TYR A N 1
ATOM 913 C CA . TYR A 1 114 ? 3.577 5.708 8.913 1.00 93.88 114 TYR A CA 1
ATOM 914 C C . TYR A 1 114 ? 2.052 5.563 8.876 1.00 93.88 114 TYR A C 1
ATOM 916 O O . TYR A 1 114 ? 1.373 6.097 9.746 1.00 93.88 114 TYR A O 1
ATOM 924 N N . LEU A 1 115 ? 1.511 4.800 7.922 1.00 91.44 115 LEU A N 1
ATOM 925 C CA . LEU A 1 115 ? 0.070 4.551 7.840 1.00 91.44 115 LEU A CA 1
ATOM 926 C C . LEU A 1 115 ? -0.461 3.821 9.080 1.00 91.44 115 LEU A C 1
ATOM 928 O O . LEU A 1 115 ? -1.564 4.126 9.525 1.00 91.44 115 LEU A O 1
ATOM 932 N N . ALA A 1 116 ? 0.324 2.904 9.656 1.00 91.56 116 ALA A N 1
ATOM 933 C CA . ALA A 1 116 ? -0.048 2.213 10.886 1.00 91.56 116 ALA A CA 1
ATOM 934 C C . ALA A 1 116 ? -0.148 3.190 12.063 1.00 91.56 116 ALA A C 1
ATOM 936 O O . ALA A 1 116 ? -1.170 3.232 12.738 1.00 91.56 116 ALA A O 1
ATOM 937 N N . TYR A 1 117 ? 0.862 4.046 12.228 1.00 91.88 117 TYR A N 1
ATOM 938 C CA . TYR A 1 117 ? 0.863 5.101 13.240 1.00 91.88 117 TYR A CA 1
ATOM 939 C C . TYR A 1 117 ? -0.307 6.086 13.054 1.00 91.88 117 TYR A C 1
ATOM 941 O O . TYR A 1 117 ? -0.973 6.464 14.015 1.00 91.88 117 TYR A O 1
ATOM 949 N N . MET A 1 118 ? -0.617 6.469 11.809 1.00 90.19 118 MET A N 1
ATOM 950 C CA . MET A 1 118 ? -1.773 7.325 11.510 1.00 90.19 118 MET A CA 1
ATOM 951 C C . MET A 1 118 ? -3.105 6.664 11.857 1.00 90.19 118 MET A C 1
ATOM 953 O O . MET A 1 118 ? -4.039 7.348 12.272 1.00 90.19 118 MET A O 1
ATOM 957 N N . GLU A 1 119 ? -3.212 5.351 11.693 1.00 90.38 119 GLU A N 1
ATOM 958 C CA . GLU A 1 119 ? -4.400 4.613 12.093 1.00 90.38 119 GLU A CA 1
ATOM 959 C C . GLU A 1 119 ? -4.531 4.495 13.614 1.00 90.38 119 GLU A C 1
ATOM 961 O O . GLU A 1 119 ? -5.618 4.723 14.135 1.00 90.38 119 GLU A O 1
ATOM 966 N N . GLU A 1 120 ? -3.452 4.181 14.328 1.00 90.06 120 GLU A N 1
ATOM 967 C CA . GLU A 1 120 ? -3.479 4.029 15.788 1.00 90.06 120 GLU A CA 1
ATOM 968 C C . GLU A 1 120 ? -3.846 5.338 16.496 1.00 90.06 120 GLU A C 1
ATOM 970 O O . GLU A 1 120 ? -4.696 5.338 17.385 1.00 90.06 120 GLU A O 1
ATOM 975 N N . GLU A 1 121 ? -3.270 6.459 16.058 1.00 89.19 121 GLU A N 1
ATOM 976 C CA . GLU A 1 121 ? -3.472 7.757 16.710 1.00 89.19 121 GLU A CA 1
ATOM 977 C C . GLU A 1 121 ? -4.706 8.515 16.198 1.00 89.19 121 GLU A C 1
ATOM 979 O O . GLU A 1 121 ? -5.311 9.286 16.941 1.00 89.19 121 GLU A O 1
ATOM 984 N N . ASN A 1 122 ? -5.087 8.329 14.926 1.00 85.69 122 ASN A N 1
ATOM 985 C CA . ASN A 1 122 ? -6.092 9.178 14.269 1.00 85.69 122 ASN A CA 1
ATOM 986 C C . ASN A 1 122 ? -7.214 8.399 13.570 1.00 85.69 122 ASN A C 1
ATOM 988 O O . ASN A 1 122 ? -8.087 9.021 12.962 1.00 85.69 122 ASN A O 1
ATOM 992 N N . ALA A 1 123 ? -7.198 7.060 13.604 1.00 86.19 123 ALA A N 1
ATOM 993 C CA . ALA A 1 123 ? -8.159 6.209 12.896 1.00 86.19 123 ALA A CA 1
ATOM 994 C C . ALA A 1 123 ? -8.298 6.578 11.397 1.00 86.19 123 ALA A C 1
ATOM 996 O O . ALA A 1 123 ? -9.383 6.524 10.803 1.00 86.19 123 ALA A O 1
ATOM 997 N N . ALA A 1 124 ? -7.190 7.023 10.788 1.00 83.00 124 ALA A N 1
ATOM 998 C CA . ALA A 1 124 ? -7.172 7.647 9.468 1.00 83.00 124 ALA A CA 1
ATOM 999 C C . ALA A 1 124 ? -7.606 6.699 8.332 1.00 83.00 124 ALA A C 1
ATOM 1001 O O . ALA A 1 124 ? -8.171 7.142 7.327 1.00 83.00 124 ALA A O 1
ATOM 1002 N N . LEU A 1 125 ? -7.366 5.396 8.476 1.00 82.56 125 LEU A N 1
ATOM 1003 C CA . LEU A 1 125 ? -7.757 4.367 7.516 1.00 82.56 125 LEU A CA 1
ATOM 1004 C C . LEU A 1 125 ? -9.177 3.856 7.795 1.00 82.56 125 LEU A C 1
ATOM 1006 O O . LEU A 1 125 ? -9.941 3.632 6.851 1.00 82.56 125 LEU A O 1
ATOM 1010 N N . SER A 1 126 ? -9.555 3.684 9.067 1.00 75.12 126 SER A N 1
ATOM 1011 C CA . SER A 1 126 ? -10.856 3.109 9.449 1.00 75.12 126 SER A CA 1
ATOM 1012 C C . SER A 1 126 ? -12.037 4.080 9.349 1.00 75.12 126 SER A C 1
ATOM 1014 O O . SER A 1 126 ? -13.142 3.640 9.020 1.00 75.12 126 SER A O 1
ATOM 1016 N N . GLN A 1 127 ? -11.843 5.391 9.530 1.00 67.06 127 GLN A N 1
ATOM 1017 C CA . GLN A 1 127 ? -12.943 6.375 9.525 1.00 67.06 127 GLN A CA 1
ATOM 1018 C C . GLN A 1 127 ? -13.438 6.817 8.135 1.00 67.06 127 GLN A C 1
ATOM 1020 O O . GLN A 1 127 ? -14.215 7.761 8.023 1.00 67.06 127 GLN A O 1
ATOM 1025 N N . ASN A 1 128 ? -13.036 6.149 7.049 1.00 63.34 128 ASN A N 1
ATOM 1026 C CA . ASN A 1 128 ? -13.254 6.616 5.670 1.00 63.34 128 ASN A CA 1
ATOM 1027 C C . ASN A 1 128 ? -12.606 7.981 5.360 1.00 63.34 128 ASN A C 1
ATOM 1029 O O . ASN A 1 128 ? -12.868 8.520 4.287 1.00 63.34 128 ASN A O 1
ATOM 1033 N N . THR A 1 129 ? -11.717 8.513 6.209 1.00 59.78 129 THR A N 1
ATOM 1034 C CA . THR A 1 129 ? -10.947 9.736 5.919 1.00 59.78 129 THR A CA 1
ATOM 1035 C C . THR A 1 129 ? -10.206 9.595 4.595 1.00 59.78 129 THR A C 1
ATOM 1037 O O . THR A 1 129 ? -10.327 10.441 3.717 1.00 59.78 129 THR A O 1
ATOM 1040 N N . ILE A 1 130 ? -9.580 8.442 4.365 1.00 63.62 130 ILE A N 1
ATOM 1041 C CA . ILE A 1 130 ? -8.972 8.076 3.079 1.00 63.62 130 ILE A CA 1
ATOM 1042 C C . ILE A 1 130 ? -9.931 8.048 1.877 1.00 63.62 130 ILE A C 1
ATOM 1044 O O . ILE A 1 130 ? -9.454 8.126 0.750 1.00 63.62 130 ILE A O 1
ATOM 1048 N N . LYS A 1 131 ? -11.251 7.930 2.086 1.00 63.88 131 LYS A N 1
ATOM 1049 C CA . LYS A 1 131 ? -12.288 7.985 1.038 1.00 63.88 131 LYS A CA 1
ATOM 1050 C C . LYS A 1 131 ? -12.920 9.366 0.896 1.00 63.88 131 LYS A C 1
ATOM 1052 O O . LYS A 1 131 ? -13.717 9.549 -0.024 1.00 63.88 131 LYS A O 1
ATOM 1057 N N . ASN A 1 132 ? -12.606 10.316 1.781 1.00 62.62 132 ASN A N 1
ATOM 1058 C CA . ASN A 1 132 ? -13.103 11.674 1.641 1.00 62.62 132 ASN A CA 1
ATOM 1059 C C . ASN A 1 132 ? -12.641 12.209 0.287 1.00 62.62 132 ASN A C 1
ATOM 1061 O O . ASN A 1 132 ? -11.449 12.230 -0.026 1.00 62.62 132 ASN A O 1
ATOM 1065 N N . ILE A 1 133 ? -13.622 12.583 -0.529 1.00 59.91 133 ILE A N 1
ATOM 1066 C CA . ILE A 1 133 ? -13.387 13.173 -1.836 1.00 59.91 133 ILE A CA 1
ATOM 1067 C C . ILE A 1 133 ? -12.824 14.568 -1.590 1.00 59.91 133 ILE A C 1
ATOM 1069 O O . ILE A 1 133 ? -13.436 15.383 -0.892 1.00 59.91 133 ILE A O 1
ATOM 1073 N N . VAL A 1 134 ? -11.657 14.853 -2.166 1.00 61.03 134 VAL A N 1
ATOM 1074 C CA . VAL A 1 134 ? -11.106 16.205 -2.176 1.00 61.03 134 VAL A CA 1
ATOM 1075 C C . VAL A 1 134 ? -12.133 17.094 -2.871 1.00 61.03 134 VAL A C 1
ATOM 1077 O O . VAL A 1 134 ? -12.493 16.846 -4.024 1.00 61.03 134 VAL A O 1
ATOM 1080 N N . ARG A 1 135 ? -12.615 18.124 -2.158 1.00 50.84 135 ARG A N 1
ATOM 1081 C CA . ARG A 1 135 ? -13.777 18.968 -2.511 1.00 50.84 135 ARG A CA 1
ATOM 1082 C C . ARG A 1 135 ? -13.764 19.564 -3.930 1.00 50.84 135 ARG A C 1
ATOM 1084 O O . ARG A 1 135 ? -14.802 20.032 -4.376 1.00 50.84 135 ARG A O 1
ATOM 1091 N N . ASN A 1 136 ? -12.635 19.509 -4.639 1.00 51.91 136 ASN A N 1
ATOM 1092 C CA . ASN A 1 136 ? -12.433 20.129 -5.945 1.00 51.91 136 ASN A CA 1
ATOM 1093 C C . ASN A 1 136 ? -12.090 19.157 -7.096 1.00 51.91 136 ASN A C 1
ATOM 1095 O O . ASN A 1 136 ? -11.898 19.636 -8.208 1.00 51.91 136 ASN A O 1
ATOM 1099 N N . GLY A 1 137 ? -11.999 17.832 -6.881 1.00 52.81 137 GLY A N 1
ATOM 1100 C CA . GLY A 1 137 ? -11.417 16.939 -7.905 1.00 52.81 137 GLY A CA 1
ATOM 1101 C C . GLY A 1 137 ? -11.986 15.528 -8.063 1.00 52.81 137 GLY A C 1
ATOM 1102 O O . GLY A 1 137 ? -11.533 14.815 -8.949 1.00 52.81 137 GLY A O 1
ATOM 1103 N N . GLY A 1 138 ? -12.934 15.076 -7.234 1.00 64.88 138 GLY A N 1
ATOM 1104 C CA . GLY A 1 138 ? -13.445 13.692 -7.314 1.00 64.88 138 GLY A CA 1
ATOM 1105 C C . GLY A 1 138 ? -12.454 12.606 -6.848 1.00 64.88 138 GLY A C 1
ATOM 1106 O O . GLY A 1 138 ? -12.847 11.456 -6.675 1.00 64.88 138 GLY A O 1
ATOM 1107 N N . GLU A 1 139 ? -11.196 12.971 -6.600 1.00 73.69 139 GLU A N 1
ATOM 1108 C CA . GLU A 1 139 ? -10.112 12.108 -6.129 1.00 73.69 139 GLU A CA 1
ATOM 1109 C C . GLU A 1 139 ? -10.176 11.908 -4.605 1.00 73.69 139 GLU A C 1
ATOM 1111 O O . GLU A 1 139 ? -10.499 12.831 -3.851 1.00 73.69 139 GLU A O 1
ATOM 1116 N N . THR A 1 140 ? -9.869 10.698 -4.135 1.00 81.56 140 THR A N 1
ATOM 1117 C CA . THR A 1 140 ? -9.803 10.388 -2.700 1.00 81.56 140 THR A CA 1
ATOM 1118 C C . THR A 1 140 ? -8.479 10.862 -2.094 1.00 81.56 140 THR A C 1
ATOM 1120 O O . THR A 1 140 ? -7.465 10.938 -2.789 1.00 81.56 140 THR A O 1
ATOM 1123 N N . LEU A 1 141 ? -8.443 11.140 -0.785 1.00 82.25 141 LEU A N 1
ATOM 1124 C CA . LEU A 1 141 ? -7.188 11.504 -0.104 1.00 82.25 141 LEU A CA 1
ATOM 1125 C C . LEU A 1 141 ? -6.098 10.435 -0.264 1.00 82.25 141 LEU A C 1
ATOM 1127 O O . LEU A 1 141 ? -4.928 10.776 -0.425 1.00 82.25 141 LEU A O 1
ATOM 1131 N N . LEU A 1 142 ? -6.475 9.151 -0.295 1.00 83.50 142 LEU A N 1
ATOM 1132 C CA . LEU A 1 142 ? -5.526 8.071 -0.561 1.00 83.50 142 LEU A CA 1
ATOM 1133 C C . LEU A 1 142 ? -4.942 8.153 -1.973 1.00 83.50 142 LEU A C 1
ATOM 1135 O O . LEU A 1 142 ? -3.739 7.979 -2.135 1.00 83.50 142 LEU A O 1
ATOM 1139 N N . HIS A 1 143 ? -5.764 8.417 -2.988 1.00 85.25 143 HIS A N 1
ATOM 1140 C CA . HIS A 1 143 ? -5.274 8.518 -4.362 1.00 85.25 143 HIS A CA 1
ATOM 1141 C C . HIS A 1 143 ? -4.332 9.723 -4.514 1.00 85.25 143 HIS A C 1
ATOM 1143 O O . HIS A 1 143 ? -3.231 9.556 -5.037 1.00 85.25 143 HIS A O 1
ATOM 1149 N N . ARG A 1 144 ? -4.665 10.867 -3.889 1.00 87.69 144 ARG A N 1
ATOM 1150 C CA . ARG A 1 144 ? -3.780 12.044 -3.840 1.00 87.69 144 ARG A CA 1
ATOM 1151 C C . ARG A 1 144 ? -2.449 11.723 -3.164 1.00 87.69 144 ARG A C 1
ATOM 1153 O O . ARG A 1 144 ? -1.395 12.099 -3.672 1.00 87.69 144 ARG A O 1
ATOM 1160 N N . PHE A 1 145 ? -2.492 11.017 -2.035 1.00 89.50 145 PHE A N 1
ATOM 1161 C CA . PHE A 1 145 ? -1.305 10.587 -1.299 1.00 89.50 145 PHE A CA 1
ATOM 1162 C C . PHE A 1 145 ? -0.411 9.667 -2.145 1.00 89.50 145 PHE A C 1
ATOM 1164 O O . PHE A 1 145 ? 0.784 9.929 -2.276 1.00 89.50 145 PHE A O 1
ATOM 1171 N N . LEU A 1 146 ? -0.986 8.638 -2.781 1.00 90.19 146 LEU A N 1
ATOM 1172 C CA . LEU A 1 146 ? -0.256 7.716 -3.660 1.00 90.19 146 LEU A CA 1
ATOM 1173 C C . LEU A 1 146 ? 0.343 8.432 -4.874 1.00 90.19 146 LEU A C 1
ATOM 1175 O O . LEU A 1 146 ? 1.502 8.200 -5.219 1.00 90.19 146 LEU A O 1
ATOM 1179 N N . ARG A 1 147 ? -0.426 9.331 -5.494 1.00 89.81 147 ARG A N 1
ATOM 1180 C CA . ARG A 1 147 ? 0.014 10.150 -6.620 1.00 89.81 147 ARG A CA 1
ATOM 1181 C C . ARG A 1 147 ? 1.200 11.033 -6.249 1.00 89.81 147 ARG A C 1
ATOM 1183 O O . ARG A 1 147 ? 2.169 11.071 -7.002 1.00 89.81 147 ARG A O 1
ATOM 1190 N N . GLN A 1 148 ? 1.138 11.710 -5.103 1.00 89.75 148 GLN A N 1
ATOM 1191 C CA . GLN A 1 148 ? 2.222 12.572 -4.632 1.00 89.75 148 GLN A CA 1
ATOM 1192 C C . GLN A 1 148 ? 3.502 11.764 -4.386 1.00 89.75 148 GLN A C 1
ATOM 1194 O O . GLN A 1 148 ? 4.554 12.142 -4.887 1.00 89.75 148 GLN A O 1
ATOM 1199 N N . ILE A 1 149 ? 3.399 10.609 -3.712 1.00 89.81 149 ILE A N 1
ATOM 1200 C CA . ILE A 1 149 ? 4.536 9.692 -3.525 1.00 89.81 149 ILE A CA 1
ATOM 1201 C C . ILE A 1 149 ? 5.128 9.281 -4.872 1.00 89.81 149 ILE A C 1
ATOM 1203 O O . ILE A 1 149 ? 6.340 9.335 -5.049 1.00 89.81 149 ILE A O 1
ATOM 1207 N N . TYR A 1 150 ? 4.289 8.873 -5.825 1.00 87.50 150 TYR A N 1
ATOM 1208 C CA . TYR A 1 150 ? 4.756 8.415 -7.130 1.00 87.50 150 TYR A CA 1
ATOM 1209 C C . TYR A 1 150 ? 5.489 9.512 -7.911 1.00 87.50 150 TYR A C 1
ATOM 1211 O O . TYR A 1 150 ? 6.555 9.246 -8.460 1.00 87.50 150 TYR A O 1
ATOM 1219 N N . ILE A 1 151 ? 4.921 10.720 -7.975 1.00 86.62 151 ILE A N 1
ATOM 1220 C CA . ILE A 1 151 ? 5.488 11.842 -8.736 1.00 86.62 151 ILE A CA 1
ATOM 1221 C C . ILE A 1 151 ? 6.780 12.325 -8.080 1.00 86.62 151 ILE A C 1
ATOM 1223 O O . ILE A 1 151 ? 7.813 12.371 -8.737 1.00 86.62 151 ILE A O 1
ATOM 1227 N N . ASP A 1 152 ? 6.746 12.618 -6.782 1.00 86.56 152 ASP A N 1
ATOM 1228 C CA . ASP A 1 152 ? 7.887 13.206 -6.081 1.00 86.56 152 ASP A CA 1
ATOM 1229 C C . ASP A 1 152 ? 9.080 12.255 -6.024 1.00 86.56 152 ASP A C 1
ATOM 1231 O O . ASP A 1 152 ? 10.218 12.664 -6.258 1.00 86.56 152 ASP A O 1
ATOM 1235 N N . LEU A 1 153 ? 8.837 10.964 -5.762 1.00 84.00 153 LEU A N 1
ATOM 1236 C CA . LEU A 1 153 ? 9.918 9.986 -5.803 1.00 84.00 153 LEU A CA 1
ATOM 1237 C C . LEU A 1 153 ? 10.512 9.889 -7.214 1.00 84.00 153 LEU A C 1
ATOM 1239 O O . LEU A 1 153 ? 11.738 9.879 -7.321 1.00 84.00 153 LEU A O 1
ATOM 1243 N N . ARG A 1 154 ? 9.684 9.905 -8.275 1.00 78.56 154 ARG A N 1
ATOM 1244 C CA . ARG A 1 154 ? 10.155 9.824 -9.673 1.00 78.56 154 ARG A CA 1
ATOM 1245 C C . ARG A 1 154 ? 10.877 11.054 -10.168 1.00 78.56 154 ARG A C 1
ATOM 1247 O O . ARG A 1 154 ? 11.789 10.909 -10.967 1.00 78.56 154 ARG A O 1
ATOM 1254 N N . GLU A 1 155 ? 10.464 12.237 -9.756 1.00 79.62 155 GLU A N 1
ATOM 1255 C CA . GLU A 1 155 ? 11.047 13.471 -10.276 1.00 79.62 155 GLU A CA 1
ATOM 1256 C C . GLU A 1 155 ? 12.218 13.958 -9.421 1.00 79.62 155 GLU A C 1
ATOM 1258 O O . GLU A 1 155 ? 13.154 14.557 -9.946 1.00 79.62 155 GLU A O 1
ATOM 1263 N N . GLN A 1 156 ? 12.177 13.715 -8.107 1.00 78.31 156 GLN A N 1
ATOM 1264 C CA . GLN A 1 156 ? 13.079 14.358 -7.146 1.00 78.31 156 GLN A CA 1
ATOM 1265 C C . GLN A 1 156 ? 13.830 13.364 -6.249 1.00 78.31 156 GLN A C 1
ATOM 1267 O O . GLN A 1 156 ? 14.787 13.756 -5.581 1.00 78.31 156 GLN A O 1
ATOM 1272 N N . GLY A 1 157 ? 13.407 12.095 -6.169 1.00 78.50 157 GLY A N 1
ATOM 1273 C CA . GLY A 1 157 ? 13.962 11.108 -5.225 1.00 78.50 157 GLY A CA 1
ATOM 1274 C C . GLY A 1 157 ? 13.669 11.409 -3.743 1.00 78.50 157 GLY A C 1
ATOM 1275 O O . GLY A 1 157 ? 14.115 10.682 -2.851 1.00 78.50 157 GLY A O 1
ATOM 1276 N N . LEU A 1 158 ? 12.901 12.467 -3.474 1.00 85.06 158 LEU A N 1
ATOM 1277 C CA . LEU A 1 158 ? 12.489 12.967 -2.166 1.00 85.06 158 LEU A CA 1
ATOM 1278 C C . LEU A 1 158 ? 10.988 13.238 -2.233 1.00 85.06 158 LEU A C 1
ATOM 1280 O O . LEU A 1 158 ? 10.543 13.915 -3.148 1.00 85.06 158 LEU A O 1
ATOM 1284 N N . CYS A 1 159 ? 10.227 12.776 -1.245 1.00 88.88 159 CYS A N 1
ATOM 1285 C CA . CYS A 1 159 ? 8.805 13.086 -1.120 1.00 88.88 159 CYS A CA 1
ATOM 1286 C C . CYS A 1 159 ? 8.480 13.543 0.304 1.00 88.88 159 CYS A C 1
ATOM 1288 O O . CYS A 1 159 ? 8.916 12.922 1.277 1.00 88.88 159 CYS A O 1
ATOM 1290 N N . VAL A 1 160 ? 7.697 14.617 0.421 1.00 91.00 160 VAL A N 1
ATOM 1291 C CA . VAL A 1 160 ? 7.138 15.098 1.690 1.00 91.00 160 VAL A CA 1
ATOM 1292 C C . VAL A 1 160 ? 5.632 15.234 1.515 1.00 91.00 160 VAL A C 1
ATOM 1294 O O . VAL A 1 160 ? 5.161 16.140 0.836 1.00 91.00 160 VAL A O 1
ATOM 1297 N N . THR A 1 161 ? 4.869 14.314 2.100 1.00 90.31 161 THR A N 1
ATOM 1298 C CA . THR A 1 161 ? 3.413 14.237 1.894 1.00 90.31 161 THR A CA 1
ATOM 1299 C C . THR A 1 161 ? 2.704 13.662 3.114 1.00 90.31 161 THR A C 1
ATOM 1301 O O . THR A 1 161 ? 3.317 12.955 3.900 1.00 90.31 161 THR A O 1
ATOM 1304 N N . GLY A 1 162 ? 1.417 13.939 3.299 1.00 87.00 162 GLY A N 1
ATOM 1305 C CA . GLY A 1 162 ? 0.615 13.421 4.412 1.00 87.00 162 GLY A CA 1
ATOM 1306 C C . GLY A 1 162 ? -0.785 13.013 3.961 1.00 87.00 162 GLY A C 1
ATOM 1307 O O . GLY A 1 162 ? -1.203 13.328 2.848 1.00 87.00 162 GLY A O 1
ATOM 1308 N N . LEU A 1 163 ? -1.519 12.300 4.820 1.00 84.00 163 LEU A N 1
ATOM 1309 C CA . LEU A 1 163 ? -2.914 11.921 4.537 1.00 84.00 163 LEU A CA 1
ATOM 1310 C C . LEU A 1 163 ? -3.882 13.116 4.602 1.00 84.00 163 LEU A C 1
ATOM 1312 O O . LEU A 1 163 ? -4.907 13.116 3.924 1.00 84.00 163 LEU A O 1
ATOM 1316 N N . SER A 1 164 ? -3.566 14.116 5.424 1.00 78.00 164 SER A N 1
ATOM 1317 C CA . SER A 1 164 ? -4.312 15.365 5.601 1.00 78.00 164 SER A CA 1
ATOM 1318 C C . SER A 1 164 ? -3.332 16.471 5.990 1.00 78.00 164 SER A C 1
ATOM 1320 O O . SER A 1 164 ? -2.288 16.173 6.568 1.00 78.00 164 SER A O 1
ATOM 1322 N N . ASP A 1 165 ? -3.687 17.729 5.731 1.00 76.06 165 ASP A N 1
ATOM 1323 C CA . ASP A 1 165 ? -2.884 18.898 6.119 1.00 76.06 165 ASP A CA 1
ATOM 1324 C C . ASP A 1 165 ? -2.784 19.056 7.655 1.00 76.06 165 ASP A C 1
ATOM 1326 O O . ASP A 1 165 ? -1.894 19.733 8.161 1.00 76.06 165 ASP A O 1
ATOM 1330 N N . GLU A 1 166 ? -3.685 18.410 8.402 1.00 79.19 166 GLU A N 1
ATOM 1331 C CA . GLU A 1 166 ? -3.718 18.400 9.873 1.00 79.19 166 GLU A CA 1
ATOM 1332 C C . GLU A 1 166 ? -2.873 17.275 10.497 1.00 79.19 166 GLU A C 1
ATOM 1334 O O . GLU A 1 166 ? -2.628 17.277 11.703 1.00 79.19 166 GLU A O 1
ATOM 1339 N N . LEU A 1 167 ? -2.436 16.301 9.692 1.00 80.44 167 LEU A N 1
ATOM 1340 C CA . LEU A 1 167 ? -1.679 15.138 10.151 1.00 80.44 167 LEU A CA 1
ATOM 1341 C C . LEU A 1 167 ? -0.178 15.333 9.904 1.00 80.44 167 LEU A C 1
ATOM 1343 O O . LEU A 1 167 ? 0.212 16.020 8.957 1.00 80.44 167 LEU A O 1
ATOM 1347 N N . PRO A 1 168 ? 0.696 14.714 10.719 1.00 86.38 168 PRO A N 1
ATOM 1348 C CA . PRO A 1 168 ? 2.132 14.842 10.526 1.00 86.38 168 PRO A CA 1
ATOM 1349 C C . PRO A 1 168 ? 2.542 14.304 9.142 1.00 86.38 168 PRO A C 1
ATOM 1351 O O . PRO A 1 168 ? 2.050 13.249 8.721 1.00 86.38 168 PRO A O 1
ATOM 1354 N N . PRO A 1 169 ? 3.444 14.999 8.427 1.00 90.81 169 PRO A N 1
ATOM 1355 C CA . PRO A 1 169 ? 3.872 14.578 7.103 1.00 90.81 169 PRO A CA 1
ATOM 1356 C C . PRO A 1 169 ? 4.841 13.392 7.169 1.00 90.81 169 PRO A C 1
ATOM 1358 O O . PRO A 1 169 ? 5.670 13.255 8.071 1.00 90.81 169 PRO A O 1
ATOM 1361 N N . LEU A 1 170 ? 4.759 12.545 6.153 1.00 91.06 170 LEU A N 1
ATOM 1362 C CA . LEU A 1 170 ? 5.711 11.502 5.827 1.00 91.06 170 LEU A CA 1
ATOM 1363 C C . LEU A 1 170 ? 6.849 12.086 4.986 1.00 91.06 170 LEU A C 1
ATOM 1365 O O . LEU A 1 170 ? 6.626 12.640 3.914 1.00 91.06 170 LEU A O 1
ATOM 1369 N N . TYR A 1 171 ? 8.078 11.880 5.451 1.00 90.38 171 TYR A N 1
ATOM 1370 C CA . TYR A 1 171 ? 9.298 12.214 4.720 1.00 90.38 171 TYR A CA 1
ATOM 1371 C C . TYR A 1 171 ? 9.905 10.945 4.125 1.00 90.38 171 TYR A C 1
ATOM 1373 O O . TYR A 1 171 ? 10.294 10.039 4.867 1.00 90.38 171 TYR A O 1
ATOM 1381 N N . LEU A 1 172 ? 10.042 10.870 2.807 1.00 88.12 172 LEU A N 1
ATOM 1382 C CA . LEU A 1 172 ? 10.680 9.765 2.093 1.00 88.12 172 LEU A CA 1
ATOM 1383 C C . LEU A 1 172 ? 11.892 10.282 1.335 1.00 88.12 172 LEU A C 1
ATOM 1385 O O . LEU A 1 172 ? 11.793 11.274 0.628 1.00 88.12 172 LEU A O 1
ATOM 1389 N N . ILE A 1 173 ? 13.013 9.580 1.459 1.00 83.25 173 ILE A N 1
ATOM 1390 C CA . ILE A 1 173 ? 14.205 9.798 0.641 1.00 83.25 173 ILE A CA 1
ATOM 1391 C C . ILE A 1 173 ? 14.594 8.433 0.100 1.00 83.25 173 ILE A C 1
ATOM 1393 O O . ILE A 1 173 ? 14.741 7.486 0.877 1.00 83.25 173 ILE A O 1
ATOM 1397 N N . VAL A 1 174 ? 14.744 8.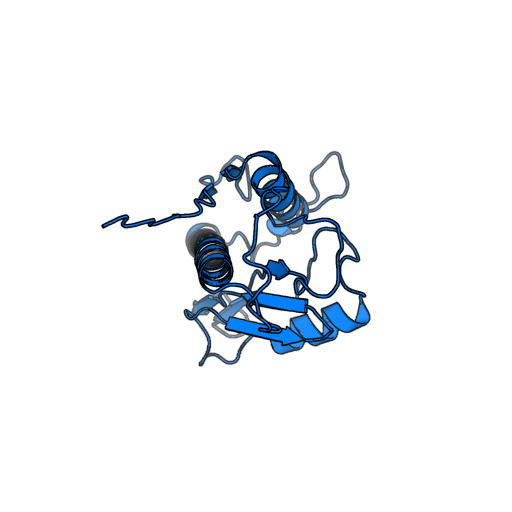332 -1.214 1.00 72.81 174 VAL A N 1
ATOM 1398 C CA . VAL A 1 174 ? 15.296 7.148 -1.868 1.00 72.81 174 VAL A CA 1
ATOM 1399 C C . VAL A 1 174 ? 16.746 7.469 -2.204 1.00 72.81 174 VAL A C 1
ATOM 1401 O O . VAL A 1 174 ? 17.058 8.050 -3.238 1.00 72.81 174 VAL A O 1
ATOM 1404 N N . SER A 1 175 ? 17.641 7.153 -1.269 1.00 58.00 175 SER A N 1
ATOM 1405 C CA . SER A 1 175 ? 19.084 7.279 -1.471 1.00 58.00 175 SER A CA 1
ATOM 1406 C C . SER A 1 175 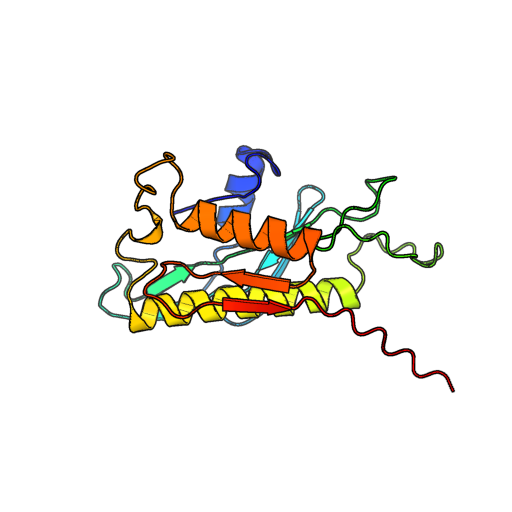? 19.637 5.964 -2.000 1.00 58.00 175 SER A C 1
ATOM 1408 O O . SER A 1 175 ? 19.617 4.953 -1.296 1.00 58.00 175 SER A O 1
ATOM 1410 N N . TYR A 1 176 ? 20.196 5.979 -3.204 1.00 57.50 176 TYR A N 1
ATOM 1411 C CA . TYR A 1 176 ? 21.029 4.881 -3.674 1.00 57.50 176 TYR A CA 1
ATOM 1412 C C . TYR A 1 176 ? 22.412 5.016 -3.036 1.00 57.50 176 TYR A C 1
ATOM 1414 O O . TYR A 1 176 ? 23.231 5.834 -3.451 1.00 57.50 176 TYR A O 1
ATOM 1422 N N . LEU A 1 177 ? 22.673 4.240 -1.984 1.00 41.19 177 LEU A N 1
ATOM 1423 C CA . LEU A 1 177 ? 24.022 4.096 -1.444 1.00 41.19 177 LEU A CA 1
ATOM 1424 C C . LEU A 1 177 ? 24.845 3.262 -2.432 1.00 41.19 177 LEU A C 1
ATOM 1426 O O . LEU A 1 177 ? 24.908 2.039 -2.337 1.00 41.19 177 LEU A O 1
ATOM 1430 N N . HIS A 1 178 ? 25.503 3.936 -3.375 1.00 37.91 178 HIS A N 1
ATOM 1431 C CA . HIS A 1 178 ? 26.683 3.387 -4.033 1.00 37.91 178 HIS A CA 1
ATOM 1432 C C . HIS A 1 178 ? 27.813 3.392 -2.991 1.00 37.91 178 HIS A C 1
ATOM 1434 O O . HIS A 1 178 ? 28.632 4.307 -2.933 1.00 37.91 178 HIS A O 1
ATOM 1440 N N . ILE A 1 179 ? 27.828 2.402 -2.092 1.00 30.52 179 ILE A N 1
ATOM 1441 C CA . ILE A 1 179 ? 29.025 2.119 -1.294 1.00 30.52 179 ILE A CA 1
ATOM 1442 C C . ILE A 1 179 ? 30.034 1.489 -2.258 1.00 30.52 179 ILE A C 1
ATOM 1444 O O . ILE A 1 179 ? 30.181 0.274 -2.332 1.00 30.52 179 ILE A O 1
ATOM 1448 N N . SER A 1 180 ? 30.715 2.329 -3.031 1.00 26.16 180 SER A N 1
ATOM 1449 C CA . SER A 1 180 ? 31.967 1.948 -3.668 1.00 26.16 180 SER A CA 1
ATOM 1450 C C . SER A 1 180 ? 33.057 2.127 -2.614 1.00 26.16 180 SER A C 1
ATOM 1452 O O . SER A 1 180 ? 33.615 3.213 -2.466 1.00 26.16 180 SER A O 1
ATOM 1454 N N . ILE A 1 181 ? 33.338 1.078 -1.835 1.00 35.72 181 ILE A N 1
ATOM 1455 C CA . ILE A 1 181 ? 34.634 0.987 -1.152 1.00 35.72 181 ILE A CA 1
ATOM 1456 C C . ILE A 1 181 ? 35.641 0.692 -2.262 1.00 35.72 181 ILE A C 1
ATOM 1458 O O . ILE A 1 181 ? 35.828 -0.457 -2.652 1.00 35.72 181 ILE A O 1
ATOM 1462 N N . ASN A 1 182 ? 36.225 1.747 -2.823 1.00 25.36 182 ASN A N 1
ATOM 1463 C CA . ASN A 1 182 ? 37.426 1.607 -3.631 1.00 25.36 182 ASN A CA 1
ATOM 1464 C C . ASN A 1 182 ? 38.581 1.315 -2.664 1.00 25.36 182 ASN A C 1
ATOM 1466 O O . ASN A 1 182 ? 38.840 2.121 -1.766 1.00 25.36 182 ASN A O 1
ATOM 1470 N N . PHE A 1 183 ? 39.208 0.149 -2.823 1.00 38.28 183 PHE A N 1
ATOM 1471 C CA . PHE A 1 183 ? 40.538 -0.125 -2.279 1.00 38.28 183 PHE A CA 1
ATOM 1472 C C . PHE A 1 183 ? 41.602 0.541 -3.152 1.00 38.28 183 PHE A C 1
ATOM 1474 O O . PHE A 1 183 ? 41.406 0.566 -4.390 1.00 38.28 183 PHE A O 1
#

Sequence (183 aa):
MIDCQYPDGFISTENFKLISHAIIPRAELTDQPITIAEFGHFVIGFPQRIEGTQYSRNTLLFNLCFIVRPWASLHQNYDLTGQDFPLDVDTSTNGLQPALQSAYELTVRKINRYLAYMEEENAALSQNTIKNIVRNGGETLLHRFLRQIYIDLREQGLCVTGLSDELPPLYLIVSYLHISINF

Radius of gyration: 17.29 Å; chains: 1; bounding box: 56×35×44 Å

pLDDT: mean 75.13, std 16.59, range [25.36, 93.88]

Organism: Hymenolepis diminuta (NCBI:txid6216)

Secondary structure (DSSP, 8-state):
-----SSTTSS-HHHHHHHHHHHS--GGGTTS-EEEEETTEEEEE--EEEE-TTSTTSEEEE--EEEE--GGG-SS---TT-------TT---SS--HHHHHHHHHHHHHHHHHHHHHHHHH-TTTTSGGGPBPTTTS-BHHHHHHHHHHHHHHHHSEEEE-SSTTSPPEEEE----------

Foldseek 3Di:
DDFDDPPPPPDPPVVSVVVQVPPQDDPVQAQHWDWDCPPQKIKIWHKHKDADPVDPVSIDIDIDIDIGGFPVPDPQDQDLQGDDDDDDPPDPDSDDDPLSSVLRNVQNSLVNVLVVVCCVVPVCPPVCQQVPQPPPDSHGLVNVQNVQSSVCCHHPQWGWADSDPPDHTRTGHRDRPPPPPDD